Protein AF-A0A146K724-F1 (afdb_monomer_lite)

Organism: NCBI:txid1076344

Structure (mmCIF, N/CA/C/O backbone):
data_AF-A0A146K724-F1
#
_entry.id   AF-A0A146K724-F1
#
loop_
_atom_site.group_PDB
_atom_site.id
_atom_site.type_symbol
_atom_site.label_atom_id
_atom_site.label_alt_id
_atom_site.label_comp_id
_atom_site.label_asym_id
_atom_site.label_entity_id
_atom_site.label_seq_id
_atom_site.pdbx_PDB_ins_code
_atom_site.Cartn_x
_atom_site.Cartn_y
_atom_site.Cartn_z
_atom_site.occupancy
_atom_site.B_iso_or_equiv
_atom_site.auth_seq_id
_atom_site.auth_comp_id
_atom_site.auth_asym_id
_atom_site.auth_atom_id
_atom_site.pdbx_PDB_model_num
ATOM 1 N N . GLN A 1 1 ? -75.051 24.384 21.521 1.00 41.44 1 GLN A N 1
ATOM 2 C CA . GLN A 1 1 ? -74.229 23.737 20.478 1.00 41.44 1 GLN A CA 1
ATOM 3 C C . GLN A 1 1 ? -72.997 24.611 20.283 1.00 41.44 1 GLN A C 1
ATOM 5 O O . GLN A 1 1 ? -73.160 25.761 19.906 1.00 41.44 1 GLN A O 1
ATOM 10 N N . GLN A 1 2 ? -71.807 24.140 20.663 1.00 45.72 2 GLN A N 1
ATOM 11 C CA . GLN A 1 2 ? -70.552 24.884 20.493 1.00 45.72 2 GLN A CA 1
ATOM 12 C C . GLN A 1 2 ? -69.734 24.236 19.370 1.00 45.72 2 GLN A C 1
ATOM 14 O O . GLN A 1 2 ? -69.602 23.015 19.315 1.00 45.72 2 GLN A O 1
ATOM 19 N N . VAL A 1 3 ? -69.250 25.073 18.455 1.00 44.28 3 VAL A N 1
ATOM 20 C CA . VAL A 1 3 ? -68.512 24.716 17.239 1.00 44.28 3 VAL A CA 1
ATOM 21 C C . VAL A 1 3 ? -67.032 24.545 17.589 1.00 44.28 3 VAL A C 1
ATOM 23 O O . VAL A 1 3 ? -66.401 25.480 18.071 1.00 44.28 3 VAL A O 1
ATOM 26 N N . VAL A 1 4 ? -66.473 23.357 17.349 1.00 50.31 4 VAL A N 1
ATOM 27 C CA . VAL A 1 4 ? -65.034 23.079 17.491 1.00 50.31 4 VAL A CA 1
ATOM 28 C C . VAL A 1 4 ? -64.325 23.473 16.188 1.00 50.31 4 VAL A C 1
ATOM 30 O O . VAL A 1 4 ? -64.664 22.915 15.141 1.00 50.31 4 VAL A O 1
ATOM 33 N N . PRO A 1 5 ? -63.336 24.385 16.190 1.00 50.31 5 PRO A N 1
ATOM 34 C CA . PRO A 1 5 ? -62.559 24.658 14.989 1.00 50.31 5 PRO A CA 1
ATOM 35 C C . PRO A 1 5 ? -61.531 23.539 14.752 1.00 50.31 5 PRO A C 1
ATOM 37 O O . PRO A 1 5 ? -60.654 23.281 15.578 1.00 50.31 5 PRO A O 1
ATOM 40 N N . LYS A 1 6 ? -61.644 22.863 13.599 1.00 55.69 6 LYS A N 1
ATOM 41 C CA . LYS A 1 6 ? -60.652 21.902 13.088 1.00 55.69 6 LYS A CA 1
ATOM 42 C C . LYS A 1 6 ? -59.331 22.628 12.799 1.00 55.69 6 LYS A C 1
ATOM 44 O O . LYS A 1 6 ? -59.319 23.607 12.057 1.00 55.69 6 LYS A O 1
ATOM 49 N N . ARG A 1 7 ? -58.215 22.129 13.344 1.00 47.22 7 ARG A N 1
ATOM 50 C CA . ARG A 1 7 ? -56.863 22.565 12.944 1.00 47.22 7 ARG A CA 1
ATOM 51 C C . ARG A 1 7 ? -56.573 22.126 11.497 1.00 47.22 7 ARG A C 1
ATOM 53 O O . ARG A 1 7 ? -56.955 21.011 11.138 1.00 47.22 7 ARG A O 1
ATOM 60 N N . PRO A 1 8 ? -55.884 22.946 10.684 1.00 46.47 8 PRO A N 1
ATOM 61 C CA . PRO A 1 8 ? -55.452 22.548 9.347 1.00 46.47 8 PRO A CA 1
ATOM 62 C C . PRO A 1 8 ? -54.394 21.439 9.433 1.00 46.47 8 PRO A C 1
ATOM 64 O O . PRO A 1 8 ? -53.438 21.540 10.204 1.00 46.47 8 PRO A O 1
ATOM 67 N N . GLN A 1 9 ? -54.572 20.371 8.651 1.00 54.62 9 GLN A N 1
ATOM 68 C CA . GLN A 1 9 ? -53.541 19.354 8.456 1.00 54.62 9 GLN A CA 1
ATOM 69 C C . GLN A 1 9 ? -52.458 19.930 7.545 1.00 54.62 9 GLN A C 1
ATOM 71 O O . GLN A 1 9 ? -52.735 20.277 6.399 1.00 54.62 9 GLN A O 1
ATOM 76 N N . SER A 1 10 ? -51.227 20.043 8.043 1.00 48.94 10 SER A N 1
ATOM 77 C CA . SER A 1 10 ? -50.079 20.300 7.183 1.00 48.94 10 SER A CA 1
ATOM 78 C C . SER A 1 10 ? -49.688 18.996 6.488 1.00 48.94 10 SER A C 1
ATOM 80 O O . SER A 1 10 ? -49.013 18.136 7.049 1.00 48.94 10 SER A O 1
ATOM 82 N N . SER A 1 11 ? -50.129 18.845 5.242 1.00 54.28 11 SER A N 1
ATOM 83 C CA . SER A 1 11 ? -49.539 17.903 4.298 1.00 54.28 11 SER A CA 1
ATOM 84 C C . SER A 1 11 ? -48.120 18.379 3.978 1.00 54.28 11 SER A C 1
ATOM 86 O O . SER A 1 11 ? -47.932 19.271 3.150 1.00 54.28 11 SER A O 1
ATOM 88 N N . LYS A 1 12 ? -47.107 17.834 4.655 1.00 54.09 12 LYS A N 1
ATOM 89 C CA . LYS A 1 12 ? -45.749 17.903 4.109 1.00 54.09 12 LYS A CA 1
ATOM 90 C C . LYS A 1 12 ? -45.665 16.901 2.951 1.00 54.09 12 LYS A C 1
ATOM 92 O O . LYS A 1 12 ? -46.110 15.768 3.144 1.00 54.09 12 LYS A O 1
ATOM 97 N N . PRO A 1 13 ? -45.147 17.292 1.776 1.00 48.22 13 PRO A N 1
ATOM 98 C CA . PRO A 1 13 ? -44.887 16.343 0.704 1.00 48.22 13 PRO A CA 1
ATOM 99 C C . PRO A 1 13 ? -43.881 15.297 1.201 1.00 48.22 13 PRO A C 1
ATOM 101 O O . PRO A 1 13 ? -42.854 15.644 1.788 1.00 48.22 13 PRO A O 1
ATOM 104 N N . LEU A 1 14 ? -44.232 14.023 1.025 1.00 52.91 14 LEU A N 1
ATOM 105 C CA . LEU A 1 14 ? -43.271 12.928 1.044 1.00 52.91 14 LEU A CA 1
ATOM 106 C C . LEU A 1 14 ? -42.390 13.043 -0.212 1.00 52.91 14 LEU A C 1
ATOM 108 O O . LEU A 1 14 ? -42.873 13.463 -1.260 1.00 52.91 14 LEU A O 1
ATOM 112 N N . ASP A 1 15 ? -41.140 12.610 -0.077 1.00 51.53 15 ASP A N 1
ATOM 113 C CA . ASP A 1 15 ? -40.244 12.198 -1.169 1.00 51.53 15 ASP A CA 1
ATOM 114 C C . ASP A 1 15 ? -39.369 13.225 -1.896 1.00 51.53 15 ASP A C 1
ATOM 116 O O . ASP A 1 15 ? -39.037 13.018 -3.057 1.00 51.53 15 ASP A O 1
ATOM 120 N N . GLU A 1 16 ? -38.810 14.217 -1.200 1.00 50.56 16 GLU A N 1
ATOM 121 C CA . GLU A 1 16 ? -37.501 14.747 -1.615 1.00 50.56 16 GLU A CA 1
ATOM 122 C C . GLU A 1 16 ? -36.584 14.929 -0.400 1.00 50.56 16 GLU A C 1
ATOM 124 O O . GLU A 1 16 ? -36.969 15.547 0.589 1.00 50.56 16 GLU A O 1
ATOM 129 N N . LEU A 1 17 ? -35.357 14.399 -0.503 1.00 49.03 17 LEU A N 1
ATOM 130 C CA . LEU A 1 17 ? -34.254 14.421 0.476 1.00 49.03 17 LEU A CA 1
ATOM 131 C C . LEU A 1 17 ? -34.237 13.285 1.510 1.00 49.03 17 LEU A C 1
ATOM 133 O O . LEU A 1 17 ? -34.277 13.515 2.717 1.00 49.03 17 LEU A O 1
ATOM 137 N N . ASN A 1 18 ? -34.007 12.059 1.042 1.00 45.56 18 ASN A N 1
ATOM 138 C CA . ASN A 1 18 ? -33.325 11.047 1.852 1.00 45.56 18 ASN A CA 1
ATOM 139 C C . ASN A 1 18 ? -31.847 10.983 1.412 1.00 45.56 18 ASN A C 1
ATOM 141 O O . ASN A 1 18 ? -31.495 10.140 0.589 1.00 45.56 18 ASN A O 1
ATOM 145 N N . PRO A 1 19 ? -30.962 11.895 1.867 1.00 53.72 19 PRO A N 1
ATOM 146 C CA . PRO A 1 19 ? -29.535 11.702 1.658 1.00 53.72 19 PRO A CA 1
ATOM 147 C C . PRO A 1 19 ? -29.113 10.455 2.437 1.00 53.72 19 PRO A C 1
ATOM 149 O O . PRO A 1 19 ? -29.382 10.370 3.638 1.00 53.72 19 PRO A O 1
ATOM 152 N N . GLU A 1 20 ? -28.476 9.501 1.754 1.00 54.97 20 GLU A N 1
ATOM 153 C CA . GLU A 1 20 ? -27.939 8.282 2.358 1.00 54.97 20 GLU A CA 1
ATOM 154 C C . GLU A 1 20 ? -27.201 8.619 3.658 1.00 54.97 20 GLU A C 1
ATOM 156 O O . GLU A 1 20 ? -26.253 9.412 3.708 1.00 54.97 20 GLU A O 1
ATOM 161 N N . TRP A 1 21 ? -27.717 8.075 4.755 1.00 52.28 21 TRP A N 1
ATOM 162 C CA . TRP A 1 21 ? -27.262 8.362 6.102 1.00 52.28 21 TRP A CA 1
ATOM 163 C C . TRP A 1 21 ? -25.930 7.658 6.360 1.00 52.28 21 TRP A C 1
ATOM 165 O O . TRP A 1 21 ? -25.876 6.613 6.996 1.00 52.28 21 TRP A O 1
ATOM 175 N N . ASN A 1 22 ? -24.832 8.264 5.915 1.00 52.66 22 ASN A N 1
ATOM 176 C CA . ASN A 1 22 ? -23.497 7.915 6.390 1.00 52.66 22 ASN A CA 1
ATOM 177 C C . ASN A 1 22 ? -23.246 8.652 7.725 1.00 52.66 22 ASN A C 1
ATOM 179 O O . ASN A 1 22 ? -22.595 9.696 7.787 1.00 52.66 22 ASN A O 1
ATOM 183 N N . THR A 1 23 ? -23.874 8.173 8.807 1.00 52.22 23 THR A N 1
ATOM 184 C CA . THR A 1 23 ? -23.928 8.821 10.141 1.00 52.22 23 THR A CA 1
ATOM 185 C C . THR A 1 23 ? -22.591 8.957 10.861 1.00 52.22 23 THR A C 1
ATOM 187 O O . THR A 1 23 ? -22.533 9.612 11.895 1.00 52.22 23 THR A O 1
ATOM 190 N N . LEU A 1 24 ? -21.522 8.350 10.351 1.00 52.75 24 LEU A N 1
ATOM 191 C CA . LEU A 1 24 ? -20.212 8.328 11.007 1.00 52.75 24 LEU A CA 1
ATOM 192 C C . LEU A 1 24 ? -19.219 9.362 10.455 1.00 52.75 24 LEU A C 1
ATOM 194 O O . LEU A 1 24 ? -18.116 9.470 10.982 1.00 52.75 24 LEU A O 1
ATOM 198 N N . GLN A 1 25 ? -19.592 10.132 9.428 1.00 55.34 25 GLN A N 1
ATOM 199 C CA . GLN A 1 25 ? -18.700 11.114 8.791 1.00 55.34 25 GLN A CA 1
ATOM 200 C C . GLN A 1 25 ? -19.390 12.430 8.404 1.00 55.34 25 GLN A C 1
ATOM 202 O O . GLN A 1 25 ? -18.870 13.184 7.582 1.00 55.34 25 GLN A O 1
ATOM 207 N N . LYS A 1 26 ? -20.552 12.757 8.983 1.00 56.03 26 LYS A N 1
ATOM 208 C CA . LYS A 1 26 ? -21.068 14.124 8.847 1.00 56.03 26 LYS A CA 1
ATOM 209 C C . LYS A 1 26 ? -20.266 15.024 9.774 1.00 56.03 26 LYS A C 1
ATOM 211 O O . LYS A 1 26 ? -20.293 14.859 10.989 1.00 56.03 26 LYS A O 1
ATOM 216 N N . ASP A 1 27 ? -19.536 15.968 9.194 1.00 57.25 27 ASP A N 1
ATOM 217 C CA . ASP A 1 27 ? -18.912 17.033 9.961 1.00 57.25 27 ASP A CA 1
ATOM 218 C C . ASP A 1 27 ? -20.020 17.873 10.619 1.00 57.25 27 ASP A C 1
ATOM 220 O O . ASP A 1 27 ? -20.711 18.670 9.984 1.00 57.25 27 ASP A O 1
ATOM 224 N N . HIS A 1 28 ? -20.244 17.632 11.910 1.00 59.72 28 HIS A N 1
ATOM 225 C CA . HIS A 1 28 ? -21.242 18.339 12.708 1.00 59.72 28 HIS A CA 1
ATOM 226 C C . HIS A 1 28 ? -20.776 19.747 13.114 1.00 59.72 28 HIS A C 1
ATOM 228 O O . HIS A 1 28 ? -21.464 20.412 13.893 1.00 59.72 28 HIS A O 1
ATOM 234 N N . SER A 1 29 ? -19.639 20.222 12.590 1.00 62.72 29 SER A N 1
ATOM 235 C CA . SER A 1 29 ? -19.170 21.603 12.740 1.00 62.72 29 SER A CA 1
ATOM 236 C C . SER A 1 29 ? -20.239 22.628 12.353 1.00 62.72 29 SER A C 1
ATOM 238 O O . SER A 1 29 ? -20.372 23.639 13.032 1.00 62.72 29 SER A O 1
ATOM 240 N N . GLN A 1 30 ? -21.083 22.326 11.361 1.00 60.38 30 GLN A N 1
ATOM 241 C CA . GLN A 1 30 ? -22.176 23.202 10.915 1.00 60.38 30 GLN A CA 1
ATOM 242 C C . GLN A 1 30 ? -23.286 23.406 11.964 1.00 60.38 30 GLN A C 1
ATOM 244 O O . GLN A 1 30 ? -24.058 24.356 11.867 1.00 60.38 30 GLN A O 1
ATOM 249 N N . TYR A 1 31 ? -23.373 22.533 12.974 1.00 60.69 31 TYR A N 1
ATOM 250 C CA . TYR A 1 31 ? -24.322 22.651 14.089 1.00 60.69 31 TYR A CA 1
ATOM 251 C C . TYR A 1 31 ? -23.658 23.126 15.387 1.00 60.69 31 TYR A C 1
ATOM 253 O O . TYR A 1 31 ? -24.341 23.316 16.398 1.00 60.69 31 TYR A O 1
ATOM 261 N N . ARG A 1 32 ? -22.331 23.311 15.388 1.00 68.69 32 ARG A N 1
ATOM 262 C CA . ARG A 1 32 ? -21.619 23.903 16.517 1.00 68.69 32 ARG A CA 1
ATOM 263 C C . ARG A 1 32 ? -21.744 25.414 16.426 1.00 68.69 32 ARG A C 1
ATOM 265 O O . ARG A 1 32 ? -21.250 26.036 15.497 1.00 68.69 32 ARG A O 1
ATOM 272 N N . LEU A 1 33 ? -22.399 25.990 17.425 1.00 73.94 33 LEU A N 1
ATOM 273 C CA . LEU A 1 33 ? -22.424 27.435 17.605 1.00 73.94 33 LEU A CA 1
ATOM 274 C C . LEU A 1 33 ? -20.998 27.917 17.850 1.00 73.94 33 LEU A C 1
ATOM 276 O O . LEU A 1 33 ? -20.293 27.354 18.690 1.00 73.94 33 LEU A O 1
ATOM 280 N N . SER A 1 34 ? -20.595 28.963 17.142 1.00 77.06 34 SER A N 1
ATOM 281 C CA . SER A 1 34 ? -19.355 29.670 17.440 1.00 77.06 34 SER A CA 1
ATOM 282 C C . SER A 1 34 ? -19.423 30.305 18.831 1.00 77.06 34 SER A C 1
ATOM 284 O O . SER A 1 34 ? -20.498 30.659 19.325 1.00 77.06 34 SER A O 1
ATOM 286 N N . ASP A 1 35 ? -18.268 30.517 19.463 1.00 77.50 35 ASP A N 1
ATOM 287 C CA . ASP A 1 35 ? -18.200 31.178 20.774 1.00 77.50 35 ASP A CA 1
ATOM 288 C C . ASP A 1 35 ? -18.873 32.554 20.762 1.00 77.50 35 ASP A C 1
ATOM 290 O O . ASP A 1 35 ? -19.499 32.961 21.741 1.00 77.50 35 ASP A O 1
ATOM 294 N N . ARG A 1 36 ? -18.821 33.244 19.619 1.00 79.69 36 ARG A N 1
ATOM 295 C CA . ARG A 1 36 ? -19.514 34.512 19.401 1.00 79.69 36 ARG A CA 1
ATOM 296 C C . ARG A 1 36 ? -21.036 34.357 19.448 1.00 79.69 36 ARG A C 1
ATOM 298 O O . ARG A 1 36 ? -21.687 35.113 20.162 1.00 79.69 36 ARG A O 1
ATOM 305 N N . GLU A 1 37 ? -21.598 33.367 18.756 1.00 78.00 37 GLU A N 1
ATOM 306 C CA . GLU A 1 37 ? -23.043 33.085 18.794 1.00 78.00 37 GLU A CA 1
ATOM 307 C C . GLU A 1 37 ? -23.501 32.627 20.184 1.00 78.00 37 GLU A C 1
ATOM 309 O O . GLU A 1 37 ? -24.605 32.952 20.623 1.00 78.00 37 GLU A O 1
ATOM 314 N N . ILE A 1 38 ? -22.654 31.892 20.912 1.00 76.75 38 ILE A N 1
ATOM 315 C CA . ILE A 1 38 ? -22.925 31.503 22.301 1.00 76.75 38 ILE A CA 1
ATOM 316 C C . ILE A 1 38 ? -22.984 32.744 23.195 1.00 76.75 38 ILE A C 1
ATOM 318 O O . ILE A 1 38 ? -23.886 32.846 24.029 1.00 76.75 38 ILE A O 1
ATOM 322 N N . GLN A 1 39 ? -22.052 33.683 23.030 1.00 74.06 39 GLN A N 1
ATOM 323 C CA . GLN A 1 39 ? -22.036 34.929 23.794 1.00 74.06 39 GLN A CA 1
ATOM 324 C C . GLN A 1 39 ? -23.234 35.816 23.450 1.00 74.06 39 GLN A C 1
ATOM 326 O O . GLN A 1 39 ? -23.931 36.247 24.363 1.00 74.06 39 GLN A O 1
ATOM 331 N N . GLU A 1 40 ? -23.570 36.006 22.172 1.00 78.50 40 GLU A N 1
ATOM 332 C CA . GLU A 1 40 ? -24.777 36.747 21.775 1.00 78.50 40 GLU A CA 1
ATOM 333 C C . GLU A 1 40 ? -26.050 36.121 22.356 1.00 78.50 40 GLU A C 1
ATOM 335 O O . GLU A 1 40 ? -26.882 36.830 22.917 1.00 78.50 40 GLU A O 1
ATOM 340 N N . ARG A 1 41 ? -26.180 34.788 22.339 1.00 77.75 41 ARG A N 1
ATOM 341 C CA . ARG A 1 41 ? -27.314 34.102 22.983 1.00 77.75 41 ARG A CA 1
ATOM 342 C C . ARG A 1 41 ? -27.316 34.237 24.502 1.00 77.75 41 ARG A C 1
ATOM 344 O O . ARG A 1 41 ? -28.389 34.217 25.095 1.00 77.75 41 ARG A O 1
ATOM 351 N N . LYS A 1 42 ? -26.154 34.338 25.151 1.00 72.75 42 LYS A N 1
ATOM 352 C CA . LYS A 1 42 ? -26.068 34.630 26.592 1.00 72.75 42 LYS A CA 1
ATOM 353 C C . LYS A 1 42 ? -26.491 36.067 26.892 1.00 72.75 42 LYS A C 1
ATOM 355 O O . LYS A 1 42 ? -27.194 36.266 27.873 1.00 72.75 42 LYS A O 1
ATOM 360 N N . TYR A 1 43 ? -26.126 37.021 26.037 1.00 71.31 43 TYR A N 1
ATOM 361 C CA . TYR A 1 43 ? -26.512 38.429 26.157 1.00 71.31 43 TYR A CA 1
ATOM 362 C C . TYR A 1 43 ? -27.994 38.683 25.840 1.00 71.31 43 TYR A C 1
ATOM 364 O O . TYR A 1 43 ? -28.600 39.552 26.456 1.00 71.31 43 TYR A O 1
ATOM 372 N N . GLN A 1 44 ? -28.592 37.924 24.915 1.00 73.12 44 GLN A N 1
ATOM 373 C CA . GLN A 1 44 ? -30.014 38.035 24.551 1.00 73.12 44 GLN A CA 1
ATOM 374 C C . GLN A 1 44 ? -30.961 37.302 25.512 1.00 73.12 44 GLN A C 1
ATOM 376 O O . GLN A 1 44 ? -32.175 37.481 25.435 1.00 73.12 44 GLN A O 1
ATOM 381 N N . ARG A 1 45 ? -30.442 36.448 26.404 1.00 70.25 45 ARG A N 1
ATOM 382 C CA . ARG A 1 45 ? -31.262 35.830 27.449 1.00 70.25 45 ARG A CA 1
ATOM 383 C C . ARG A 1 45 ? -31.587 36.894 28.485 1.00 70.25 45 ARG A C 1
ATOM 385 O O . ARG A 1 45 ? -30.696 37.359 29.189 1.00 70.25 45 ARG A O 1
ATOM 392 N N . GLU A 1 46 ? -32.864 37.246 28.581 1.00 59.97 46 GLU A N 1
ATOM 393 C CA . GLU A 1 46 ? -33.349 38.123 29.642 1.00 59.97 46 GLU A CA 1
ATOM 394 C C . GLU A 1 46 ? -32.907 37.574 31.012 1.00 59.97 46 GLU A C 1
ATOM 396 O O . GLU A 1 46 ? -32.979 36.356 31.243 1.00 59.97 46 GLU A O 1
ATOM 401 N N . PRO A 1 47 ? -32.414 38.430 31.926 1.00 61.75 47 PRO A N 1
ATOM 402 C CA . PRO A 1 47 ? -32.103 38.007 33.280 1.00 61.75 47 PRO A CA 1
ATOM 403 C C . PRO A 1 47 ? -33.369 37.421 33.904 1.00 61.75 47 PRO A C 1
ATOM 405 O O . PRO A 1 47 ? -34.399 38.088 33.996 1.00 61.75 47 PRO A O 1
ATOM 408 N N . ARG A 1 48 ? -33.304 36.145 34.304 1.00 60.44 48 ARG A N 1
ATOM 409 C CA . ARG A 1 48 ? -34.434 35.494 34.971 1.00 60.44 48 ARG A CA 1
ATOM 410 C C . ARG A 1 48 ? -34.793 36.298 36.224 1.00 60.44 48 ARG A C 1
ATOM 412 O O . ARG A 1 48 ? -33.883 36.615 36.994 1.00 60.44 48 ARG A O 1
ATOM 419 N N . PRO A 1 49 ? -36.079 36.620 36.450 1.00 60.16 49 PRO A N 1
ATOM 420 C CA . PRO A 1 49 ? -36.485 37.302 37.667 1.00 60.16 49 PRO A CA 1
ATOM 421 C C . PRO A 1 49 ? -36.065 36.455 38.873 1.00 60.16 49 PRO A C 1
ATOM 423 O O . PRO A 1 49 ? -36.349 35.254 38.935 1.00 60.16 49 PRO A O 1
ATOM 426 N N . LEU A 1 50 ? -35.352 37.082 39.811 1.00 56.62 50 LEU A N 1
ATOM 427 C CA . LEU A 1 50 ? -35.009 36.499 41.107 1.00 56.62 50 LEU A CA 1
ATOM 428 C C . LEU A 1 50 ? -36.314 36.063 41.790 1.00 56.62 50 LEU A C 1
ATOM 430 O O . LEU A 1 50 ? -37.129 36.904 42.158 1.00 56.62 50 LEU A O 1
ATOM 434 N N . GLY A 1 51 ? -36.537 34.749 41.876 1.00 56.72 51 GLY A N 1
ATOM 435 C CA . GLY A 1 51 ? -37.767 34.150 42.407 1.00 56.72 51 GLY A CA 1
ATOM 436 C C . GLY A 1 51 ? -38.325 32.983 41.586 1.00 56.72 51 GLY A C 1
ATOM 437 O O . GLY A 1 51 ? -39.174 32.252 42.083 1.00 56.72 51 GLY A O 1
ATOM 438 N N . GLN A 1 52 ? -37.845 32.757 40.358 1.00 56.75 52 GLN A N 1
ATOM 439 C CA . GLN A 1 52 ? -38.114 31.512 39.628 1.00 56.75 52 GLN A CA 1
ATOM 440 C C . GLN A 1 52 ? -36.923 30.564 39.738 1.00 56.75 52 GLN A C 1
ATOM 442 O O . GLN A 1 52 ? -36.159 30.352 38.793 1.00 56.75 52 GLN A O 1
ATOM 447 N N . GLU A 1 53 ? -36.762 30.008 40.935 1.00 58.53 53 GLU A N 1
ATOM 448 C CA . GLU A 1 53 ? -35.981 28.793 41.124 1.00 58.53 53 GLU A CA 1
ATOM 449 C C . GLU A 1 53 ? -36.592 27.671 40.268 1.00 58.53 53 GLU A C 1
ATOM 451 O O . GLU A 1 53 ? -37.807 27.656 40.028 1.00 58.53 53 GLU A O 1
ATOM 456 N N . PRO A 1 54 ? -35.779 26.744 39.735 1.00 53.06 54 PRO A N 1
ATOM 457 C CA . PRO A 1 54 ? -36.330 25.579 39.070 1.00 53.06 54 PRO A CA 1
ATOM 458 C C . PRO A 1 54 ? -37.250 24.873 40.069 1.00 53.06 54 PRO A C 1
ATOM 460 O O . PRO A 1 54 ? -36.838 24.598 41.191 1.00 53.06 54 PRO A O 1
ATOM 463 N N . ILE A 1 55 ? -38.494 24.592 39.668 1.00 57.16 55 ILE A N 1
ATOM 464 C CA . ILE A 1 55 ? -39.435 23.776 40.445 1.00 57.16 55 ILE A CA 1
ATOM 465 C C . ILE A 1 55 ? -38.900 22.336 40.429 1.00 57.16 55 ILE A C 1
ATOM 467 O O . ILE A 1 55 ? -39.406 21.457 39.738 1.00 57.16 55 ILE A O 1
ATOM 471 N N . ILE A 1 56 ? -37.803 22.109 41.141 1.00 52.72 56 ILE A N 1
ATOM 472 C CA . ILE A 1 56 ? -37.246 20.808 41.460 1.00 52.72 56 ILE A CA 1
ATOM 473 C C . ILE A 1 56 ? -37.653 20.568 42.909 1.00 52.72 56 ILE A C 1
ATOM 475 O O . ILE A 1 56 ? -36.976 20.963 43.844 1.00 52.72 56 ILE A O 1
ATOM 479 N N . GLY A 1 57 ? -38.824 19.954 43.073 1.00 46.03 57 GLY A N 1
ATOM 480 C CA . GLY A 1 57 ? -39.042 18.961 44.126 1.00 46.03 57 GLY A CA 1
ATOM 481 C C . GLY A 1 57 ? -38.959 19.378 45.598 1.00 46.03 57 GLY A C 1
ATOM 482 O O . GLY A 1 57 ? -38.891 18.485 46.435 1.00 46.03 57 GLY A O 1
ATOM 483 N N . ASP A 1 58 ? -39.044 20.659 45.951 1.00 49.16 58 ASP A N 1
ATOM 484 C CA . ASP A 1 58 ? -38.929 21.124 47.349 1.00 49.16 58 ASP A CA 1
ATOM 485 C C . ASP A 1 58 ? -40.082 20.675 48.285 1.00 49.16 58 ASP A C 1
ATOM 487 O O . ASP A 1 58 ? -40.087 20.917 49.493 1.00 49.16 58 ASP A O 1
ATOM 491 N N . LYS A 1 59 ? -41.058 19.929 47.750 1.00 50.56 59 LYS A N 1
ATOM 492 C CA . LYS A 1 59 ? -42.078 19.225 48.544 1.00 50.56 59 LYS A CA 1
ATOM 493 C C . LYS A 1 59 ? -41.546 18.007 49.313 1.00 50.56 59 LYS A C 1
ATOM 495 O O . LYS A 1 59 ? -42.288 17.483 50.133 1.00 50.56 59 LYS A O 1
ATOM 500 N N . TYR A 1 60 ? -40.308 17.565 49.074 1.00 51.06 60 TYR A N 1
ATOM 501 C CA . TYR A 1 60 ? -39.704 16.414 49.768 1.00 51.06 60 TYR A CA 1
ATOM 502 C C . TYR A 1 60 ? -38.567 16.781 50.736 1.00 51.06 60 TYR A C 1
ATOM 504 O O . TYR A 1 60 ? -38.039 15.901 51.407 1.00 51.06 60 TYR A O 1
ATOM 512 N N . LEU A 1 61 ? -38.175 18.058 50.825 1.00 47.44 61 LEU A N 1
ATOM 513 C CA . LEU A 1 61 ? -37.061 18.511 51.676 1.00 47.44 61 LEU A CA 1
ATOM 514 C C . LEU A 1 61 ? -37.512 19.317 52.906 1.00 47.44 61 LEU A C 1
ATOM 516 O O . LEU A 1 61 ? -36.693 19.654 53.758 1.00 47.44 61 LEU A O 1
ATOM 520 N N . THR A 1 62 ? -38.813 19.585 53.051 1.00 50.00 62 THR A N 1
ATOM 521 C CA . THR A 1 62 ? -39.393 20.307 54.200 1.00 50.00 62 THR A CA 1
ATOM 522 C C . THR A 1 62 ? -39.948 19.396 55.298 1.00 50.00 62 THR A C 1
ATOM 524 O O . THR A 1 62 ? -40.656 19.857 56.192 1.00 50.00 62 THR A O 1
ATOM 527 N N . ASP A 1 63 ? -39.560 18.123 55.321 1.00 48.31 63 ASP A N 1
ATOM 528 C CA . ASP A 1 63 ? -39.784 17.256 56.475 1.00 48.31 63 ASP A CA 1
ATOM 529 C C . ASP A 1 63 ? -38.718 17.523 57.550 1.00 48.31 63 ASP A C 1
ATOM 531 O O . ASP A 1 63 ? -37.812 16.724 57.784 1.00 48.31 63 ASP A O 1
ATOM 535 N N . LYS A 1 64 ? -38.866 18.630 58.293 1.00 53.19 64 LYS A N 1
ATOM 536 C CA . LYS A 1 64 ? -38.201 18.780 59.609 1.00 53.19 64 LYS A CA 1
ATOM 537 C C . LYS A 1 64 ? -38.500 17.576 60.522 1.00 53.19 64 LYS A C 1
ATOM 539 O O . LYS A 1 64 ? -37.682 17.204 61.351 1.00 53.19 64 LYS A O 1
ATOM 544 N N . ASN A 1 65 ? -39.626 16.908 60.270 1.00 54.66 65 ASN A N 1
ATOM 545 C CA . ASN A 1 65 ? -40.019 15.650 60.886 1.00 54.66 65 ASN A CA 1
ATOM 546 C C . ASN A 1 65 ? -39.166 14.436 60.493 1.00 54.66 65 ASN A C 1
ATOM 548 O O . ASN A 1 65 ? -39.104 13.521 61.296 1.00 54.66 65 ASN A O 1
ATOM 552 N N . LEU A 1 66 ? -38.520 14.365 59.323 1.00 54.00 66 LEU A N 1
ATOM 553 C CA . LEU A 1 66 ? -37.736 13.174 58.951 1.00 54.00 66 LEU A CA 1
ATOM 554 C C . LEU A 1 66 ? -36.432 13.094 59.747 1.00 54.00 66 LEU A C 1
ATOM 556 O O . LEU A 1 66 ? -36.070 12.019 60.207 1.00 54.00 66 LEU A O 1
ATOM 560 N N . VAL A 1 67 ? -35.758 14.225 59.968 1.00 55.94 67 VAL A N 1
ATOM 561 C CA . VAL A 1 67 ? -34.542 14.282 60.799 1.00 55.94 67 VAL A CA 1
ATOM 562 C C . VAL A 1 67 ? -34.875 13.973 62.263 1.00 55.94 67 VAL A C 1
ATOM 564 O O . VAL A 1 67 ? -34.189 13.161 62.883 1.00 55.94 67 VAL A O 1
ATOM 567 N N . ASP A 1 68 ? -35.975 14.526 62.784 1.00 56.09 68 ASP A N 1
ATOM 568 C CA . ASP A 1 68 ? -36.453 14.241 64.143 1.00 56.09 68 ASP A CA 1
ATOM 569 C C . ASP A 1 68 ? -37.005 12.808 64.291 1.00 56.09 68 ASP A C 1
ATOM 571 O O . ASP A 1 68 ? -36.829 12.189 65.339 1.00 56.09 68 ASP A O 1
ATOM 575 N N . GLN A 1 69 ? -37.617 12.229 63.250 1.00 52.31 69 GLN A N 1
ATOM 576 C CA . GLN A 1 69 ? -38.052 10.824 63.225 1.00 52.31 69 GLN A CA 1
ATOM 577 C C . GLN A 1 69 ? -36.864 9.863 63.141 1.00 52.31 69 GLN A C 1
ATOM 579 O O . GLN A 1 69 ? -36.863 8.848 63.833 1.00 52.31 69 GLN A O 1
ATOM 584 N N . ILE A 1 70 ? -35.828 10.186 62.360 1.00 59.19 70 ILE A N 1
ATOM 585 C CA . ILE A 1 70 ? -34.578 9.414 62.311 1.00 59.19 70 ILE A CA 1
ATOM 586 C C . ILE A 1 70 ? -33.878 9.456 63.676 1.00 59.19 70 ILE A C 1
ATOM 588 O O . ILE A 1 70 ? -33.414 8.423 64.149 1.00 59.19 70 ILE A O 1
ATOM 592 N N . ALA A 1 71 ? -33.866 10.611 64.349 1.00 57.28 71 ALA A N 1
ATOM 593 C CA . ALA A 1 71 ? -33.319 10.754 65.699 1.00 57.28 71 ALA A CA 1
ATOM 594 C C . ALA A 1 71 ? -34.140 10.012 66.779 1.00 57.28 71 ALA A C 1
ATOM 596 O O . ALA A 1 71 ? -33.596 9.631 67.816 1.00 57.28 71 ALA A O 1
ATOM 597 N N . GLN A 1 72 ? -35.440 9.787 66.547 1.00 53.66 72 GLN A N 1
ATOM 598 C CA . GLN A 1 72 ? -36.328 9.022 67.435 1.00 53.66 72 GLN A CA 1
ATOM 599 C C . GLN A 1 72 ? -36.268 7.503 67.218 1.00 53.66 72 GLN A C 1
ATOM 601 O O . GLN A 1 72 ? -36.706 6.747 68.091 1.00 53.66 72 GLN A O 1
ATOM 606 N N . LEU A 1 73 ? -35.707 7.032 66.101 1.00 61.59 73 LEU A N 1
ATOM 607 C CA . LEU A 1 73 ? -35.446 5.613 65.884 1.00 61.59 73 LEU A CA 1
ATOM 608 C C . LEU A 1 73 ? -34.276 5.176 66.777 1.00 61.59 73 LEU A C 1
ATOM 610 O O . LEU A 1 73 ? -33.111 5.214 66.392 1.00 61.59 73 LEU A O 1
ATOM 614 N N . LYS A 1 74 ? -34.592 4.744 68.002 1.00 60.62 74 LYS A N 1
ATOM 615 C CA . LYS A 1 74 ? -33.648 4.019 68.860 1.00 60.62 74 LYS A CA 1
ATOM 616 C C . LYS A 1 74 ? -33.397 2.639 68.262 1.00 60.62 74 LYS A C 1
ATOM 618 O O . LYS A 1 74 ? -34.068 1.669 68.606 1.00 60.62 74 LYS A O 1
ATOM 623 N N . PHE A 1 75 ? -32.451 2.561 67.339 1.00 63.00 75 PHE A N 1
ATOM 624 C CA . PHE A 1 75 ? -31.921 1.286 66.887 1.00 63.00 75 PHE A CA 1
ATOM 625 C C . PHE A 1 75 ? -31.153 0.637 68.042 1.00 63.00 75 PHE A C 1
ATOM 627 O O . PHE A 1 75 ? -30.366 1.300 68.714 1.00 63.00 75 PHE A O 1
ATOM 634 N N . SER A 1 76 ? -31.393 -0.647 68.303 1.00 68.31 76 SER A N 1
ATOM 635 C CA . SER A 1 76 ? -30.473 -1.418 69.138 1.00 68.31 76 SER A CA 1
ATOM 636 C C . SER A 1 76 ? -29.149 -1.579 68.392 1.00 68.31 76 SER A C 1
ATOM 638 O O . SER A 1 76 ? -29.157 -1.693 67.164 1.00 68.31 76 SER A O 1
ATOM 640 N N . ASP A 1 77 ? -28.031 -1.648 69.115 1.00 74.69 77 ASP A N 1
ATOM 641 C CA . ASP A 1 77 ? -26.708 -1.875 68.512 1.00 74.69 77 ASP A CA 1
ATOM 642 C C . ASP A 1 77 ? -26.709 -3.120 67.599 1.00 74.69 77 ASP A C 1
ATOM 644 O O . ASP A 1 77 ? -26.227 -3.065 66.474 1.00 74.69 77 ASP A O 1
ATOM 648 N N . ASP A 1 78 ? -27.417 -4.191 67.987 1.00 79.06 78 ASP A N 1
ATOM 649 C CA . ASP A 1 78 ? -27.609 -5.398 67.159 1.00 79.06 78 ASP A CA 1
ATOM 650 C C . ASP A 1 78 ? -28.338 -5.133 65.819 1.00 79.06 78 ASP A C 1
ATOM 652 O O . ASP A 1 78 ? -28.084 -5.796 64.812 1.00 79.06 78 ASP A O 1
ATOM 656 N N . MET A 1 79 ? -29.254 -4.158 65.765 1.00 80.25 79 MET A N 1
ATOM 657 C CA . MET A 1 79 ? -29.925 -3.782 64.516 1.00 80.25 79 MET A CA 1
ATOM 658 C C . MET A 1 79 ? -29.007 -2.937 63.625 1.00 80.25 79 MET A C 1
ATOM 660 O O . MET A 1 79 ? -29.029 -3.116 62.405 1.00 80.25 79 MET A O 1
ATOM 664 N N . LEU A 1 80 ? -28.192 -2.059 64.221 1.00 82.31 80 LEU A N 1
ATOM 665 C CA . LEU A 1 80 ? -27.181 -1.274 63.507 1.00 82.31 80 LEU A CA 1
ATOM 666 C C . LEU A 1 80 ? -26.105 -2.181 62.902 1.00 82.31 80 LEU A C 1
ATOM 668 O O . LEU A 1 80 ? -25.809 -2.038 61.717 1.00 82.31 80 LEU A O 1
ATOM 672 N N . ASP A 1 81 ? -25.615 -3.170 63.649 1.00 84.75 81 ASP A N 1
ATOM 673 C CA . ASP A 1 81 ? -24.639 -4.152 63.162 1.00 84.75 81 ASP A CA 1
ATOM 674 C C . ASP A 1 81 ? -25.195 -4.975 61.992 1.00 84.75 81 ASP A C 1
ATOM 676 O O . ASP A 1 81 ? -24.544 -5.137 60.957 1.00 84.75 81 ASP A O 1
ATOM 680 N N . LYS A 1 82 ? -26.451 -5.433 62.088 1.00 86.06 82 LYS A N 1
ATOM 681 C CA . LYS A 1 82 ? -27.129 -6.126 60.977 1.00 86.06 82 LYS A CA 1
ATOM 682 C C . LYS A 1 82 ? -27.284 -5.240 59.742 1.00 86.06 82 LYS A C 1
ATOM 684 O O . LYS A 1 82 ? -27.204 -5.742 58.619 1.00 86.06 82 LYS A O 1
ATOM 689 N N . LEU A 1 83 ? -27.541 -3.945 59.925 1.00 87.12 83 LEU A N 1
ATOM 690 C CA . LEU A 1 83 ? -27.6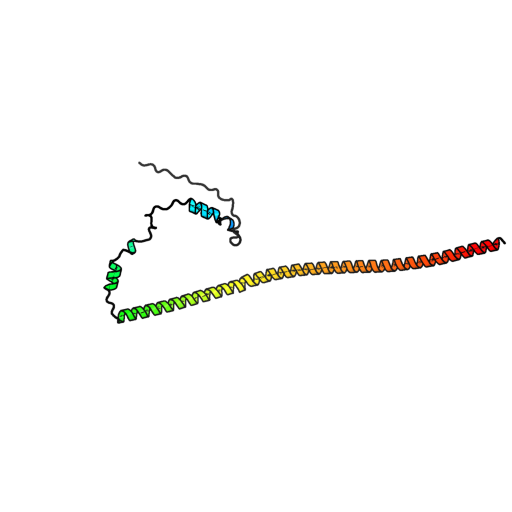49 -2.995 58.820 1.00 87.12 83 LEU A CA 1
ATOM 691 C C . LEU A 1 83 ? -26.279 -2.738 58.177 1.00 87.12 83 LEU A C 1
ATOM 693 O O . LEU A 1 83 ? -26.178 -2.711 56.952 1.00 87.12 83 LEU A O 1
ATOM 697 N N . LEU A 1 84 ? -25.234 -2.609 58.998 1.00 88.44 84 LEU A N 1
ATOM 698 C CA . LEU A 1 84 ? -23.854 -2.419 58.566 1.00 88.44 84 LEU A CA 1
ATOM 699 C C . LEU A 1 84 ? -23.369 -3.604 57.725 1.00 88.44 84 LEU A C 1
ATOM 701 O O . LEU A 1 84 ? -22.867 -3.395 56.623 1.00 88.44 84 LEU A O 1
ATOM 705 N N . ILE A 1 85 ? -23.610 -4.837 58.182 1.00 91.50 85 ILE A N 1
ATOM 706 C CA . ILE A 1 85 ? -23.271 -6.061 57.438 1.00 91.50 85 ILE A CA 1
ATOM 707 C C . ILE A 1 85 ? -23.992 -6.092 56.083 1.00 91.50 85 ILE A C 1
ATOM 709 O O . ILE A 1 85 ? -23.380 -6.384 55.057 1.00 91.50 85 ILE A O 1
ATOM 713 N N . LYS A 1 86 ? -25.285 -5.738 56.047 1.00 91.94 86 LYS A N 1
ATOM 714 C CA . LYS A 1 86 ? -26.048 -5.669 54.788 1.00 91.94 86 LYS A CA 1
ATOM 715 C C . LYS A 1 86 ? -25.509 -4.605 53.834 1.00 91.94 86 LYS A C 1
ATOM 717 O O . LYS A 1 86 ? -25.487 -4.832 52.626 1.00 91.94 86 LYS A O 1
ATOM 722 N N . LEU A 1 87 ? -25.098 -3.450 54.354 1.00 91.81 87 LEU A N 1
ATOM 723 C CA . LEU A 1 87 ? -24.490 -2.380 53.562 1.00 91.81 87 LEU A CA 1
ATOM 724 C C . LEU A 1 87 ? -23.130 -2.798 52.999 1.00 91.81 87 LEU A C 1
ATOM 726 O O . LEU A 1 87 ? -22.868 -2.548 51.826 1.00 91.81 87 LEU A O 1
ATOM 730 N N . GLN A 1 88 ? -22.303 -3.475 53.797 1.00 93.19 88 GLN A N 1
ATOM 731 C CA . GLN A 1 88 ? -21.013 -4.012 53.359 1.00 93.19 88 GLN A CA 1
ATOM 732 C C . GLN A 1 88 ? -21.188 -5.061 52.256 1.00 93.19 88 GLN A C 1
ATOM 734 O O . GLN A 1 88 ? -20.578 -4.927 51.200 1.00 93.19 88 GLN A O 1
ATOM 739 N N . GLN A 1 89 ? -22.103 -6.020 52.430 1.00 93.88 89 GLN A N 1
ATOM 740 C CA . GLN A 1 89 ? -22.429 -6.999 51.385 1.00 93.88 89 GLN A CA 1
ATOM 741 C C . GLN A 1 89 ? -22.926 -6.325 50.103 1.00 93.88 89 GLN A C 1
ATOM 743 O O . GLN A 1 89 ? -22.470 -6.647 49.012 1.00 93.88 89 GLN A O 1
ATOM 748 N N . LYS A 1 90 ? -23.820 -5.334 50.219 1.00 93.81 90 LYS A N 1
ATOM 749 C CA . LYS A 1 90 ? -24.291 -4.582 49.049 1.00 93.81 90 LYS A CA 1
ATOM 750 C C . LYS A 1 90 ? -23.180 -3.811 48.348 1.00 93.81 90 LYS A C 1
ATOM 752 O O . LYS A 1 90 ? -23.225 -3.675 47.127 1.00 93.81 90 LYS A O 1
ATOM 757 N N . HIS A 1 91 ? -22.214 -3.295 49.099 1.00 91.81 91 HIS A N 1
ATOM 758 C CA . HIS A 1 91 ? -21.054 -2.629 48.531 1.00 91.81 91 HIS A CA 1
ATOM 759 C C . HIS A 1 91 ? -20.162 -3.614 47.762 1.00 91.81 91 HIS A C 1
ATOM 761 O O . HIS A 1 91 ? -19.776 -3.318 46.633 1.00 91.81 91 HIS A O 1
ATOM 767 N N . GLU A 1 92 ? -19.903 -4.797 48.322 1.00 95.38 92 GLU A N 1
ATOM 768 C CA . GLU A 1 92 ? -19.141 -5.860 47.655 1.00 95.38 92 GLU A CA 1
ATOM 769 C C . GLU A 1 92 ? -19.837 -6.364 46.381 1.00 95.38 92 GLU A C 1
ATOM 771 O O . GLU A 1 92 ? -19.195 -6.464 45.335 1.00 95.38 92 GLU A O 1
ATOM 776 N N . ASP A 1 93 ? -21.155 -6.586 46.426 1.00 95.19 93 ASP A N 1
ATOM 777 C CA . ASP A 1 93 ? -21.957 -6.967 45.255 1.00 95.19 93 ASP A CA 1
ATOM 778 C C . ASP A 1 93 ? -21.840 -5.929 44.126 1.00 95.19 93 ASP A C 1
ATOM 780 O O . ASP A 1 93 ? -21.669 -6.279 42.955 1.00 95.19 93 ASP A O 1
ATOM 784 N N . LEU A 1 94 ? -21.919 -4.638 44.471 1.00 95.06 94 LEU A N 1
ATOM 785 C CA . LEU A 1 94 ? -21.796 -3.540 43.510 1.00 95.06 94 LEU A CA 1
ATOM 786 C C . LEU A 1 94 ? -20.397 -3.477 42.892 1.00 95.06 94 LEU A C 1
ATOM 788 O O . LEU A 1 94 ? -20.278 -3.274 41.682 1.00 95.06 94 LEU A O 1
ATOM 792 N N . LEU A 1 95 ? -19.347 -3.678 43.693 1.00 95.12 95 LEU A N 1
ATOM 793 C CA . LEU A 1 95 ? -17.970 -3.746 43.201 1.00 95.12 95 LEU A CA 1
ATOM 794 C C . LEU A 1 95 ? -17.783 -4.923 42.237 1.00 95.12 95 LEU A C 1
ATOM 796 O O . LEU A 1 95 ? -17.183 -4.757 41.173 1.00 95.12 95 LEU A O 1
ATOM 800 N N . LEU A 1 96 ? -18.339 -6.093 42.565 1.00 95.44 96 LEU A N 1
ATOM 801 C CA . LEU A 1 96 ? -18.277 -7.269 41.701 1.00 95.44 96 LEU A CA 1
ATOM 802 C C . LEU A 1 96 ? -19.014 -7.029 40.378 1.00 95.44 96 LEU A C 1
ATOM 804 O O . LEU A 1 96 ? -18.466 -7.304 39.308 1.00 95.44 96 LEU A O 1
ATOM 808 N N . GLN A 1 97 ? -20.221 -6.463 40.435 1.00 94.81 97 GLN A N 1
ATOM 809 C CA . GLN A 1 97 ? -21.001 -6.123 39.247 1.00 94.81 97 GLN A CA 1
ATOM 810 C C . GLN A 1 97 ? -20.264 -5.106 38.361 1.00 94.81 97 GLN A C 1
ATOM 812 O O . GLN A 1 97 ? -20.254 -5.243 37.136 1.00 94.81 97 GLN A O 1
ATOM 817 N N . GLN A 1 98 ? -19.619 -4.103 38.964 1.00 93.12 98 GLN A N 1
ATOM 818 C CA . GLN A 1 98 ? -18.824 -3.118 38.235 1.00 93.12 98 GLN A CA 1
ATOM 819 C C . GLN A 1 98 ? -17.594 -3.756 37.577 1.00 93.12 98 GLN A C 1
ATOM 821 O O . GLN A 1 98 ? -17.302 -3.460 36.419 1.00 93.12 98 GLN A O 1
ATOM 826 N N . SER A 1 99 ? -16.906 -4.662 38.278 1.00 94.31 99 SER A N 1
ATOM 827 C CA . SER A 1 99 ? -15.767 -5.408 37.732 1.00 94.31 99 SER A CA 1
ATOM 828 C C . SER A 1 99 ? -16.163 -6.220 36.493 1.00 94.31 99 SER A C 1
ATOM 830 O O . SER A 1 99 ? -15.540 -6.090 35.441 1.00 94.31 99 SER A O 1
ATOM 832 N N . GLN A 1 100 ? -17.266 -6.969 36.572 1.00 92.88 100 GLN A N 1
ATOM 833 C CA . GLN A 1 100 ? -17.786 -7.767 35.454 1.00 92.88 100 GLN A CA 1
ATOM 834 C C . GLN A 1 100 ? -18.209 -6.905 34.258 1.00 92.88 100 GLN A C 1
ATOM 836 O O . GLN A 1 100 ? -17.963 -7.266 33.107 1.00 92.88 100 GLN A O 1
ATOM 841 N N . LEU A 1 101 ? -18.838 -5.753 34.516 1.00 92.44 101 LEU A N 1
ATOM 842 C CA . LEU A 1 101 ? -19.188 -4.790 33.471 1.00 92.44 101 LEU A CA 1
ATOM 843 C C . LEU A 1 101 ? -17.941 -4.269 32.753 1.00 92.44 101 LEU A C 1
ATOM 845 O O . LEU A 1 101 ? -17.926 -4.230 31.522 1.00 92.44 101 LEU A O 1
ATOM 849 N N . ASN A 1 102 ? -16.903 -3.907 33.507 1.00 92.88 102 ASN A N 1
ATOM 850 C CA . ASN A 1 102 ? -15.648 -3.417 32.945 1.00 92.88 102 ASN A CA 1
ATOM 851 C C . ASN A 1 102 ? -14.952 -4.503 32.114 1.00 92.88 102 ASN A C 1
ATOM 853 O O . ASN A 1 102 ? -14.546 -4.244 30.984 1.00 92.88 102 ASN A O 1
ATOM 857 N N . GLU A 1 103 ? -14.866 -5.730 32.627 1.00 92.62 103 GLU A N 1
ATOM 858 C CA . GLU A 1 103 ? -14.252 -6.850 31.909 1.00 92.62 103 GLU A CA 1
ATOM 859 C C . GLU A 1 103 ? -15.006 -7.176 30.610 1.00 92.62 103 GLU A C 1
ATOM 861 O O . GLU A 1 103 ? -14.399 -7.293 29.544 1.00 92.62 103 GLU A O 1
ATOM 866 N N . GLY A 1 104 ? -16.342 -7.211 30.652 1.00 92.50 104 GLY A N 1
ATOM 867 C CA . GLY A 1 104 ? -17.162 -7.414 29.458 1.00 92.50 104 GLY A CA 1
ATOM 868 C C . GLY A 1 104 ? -17.045 -6.279 28.430 1.00 92.50 104 GLY A C 1
ATOM 869 O O . GLY A 1 104 ? -17.180 -6.515 27.229 1.00 92.50 104 GLY A O 1
ATOM 870 N N . GLN A 1 105 ? -16.784 -5.041 28.863 1.00 91.12 105 GLN A N 1
ATOM 871 C CA . GLN A 1 105 ? -16.489 -3.930 27.953 1.00 91.12 105 GLN A CA 1
ATOM 872 C C . GLN A 1 105 ? -15.124 -4.095 27.280 1.00 91.12 105 GLN A C 1
ATOM 874 O O . GLN A 1 105 ? -15.030 -3.889 26.070 1.00 91.12 105 GLN A O 1
ATOM 879 N N . VAL A 1 106 ? -14.095 -4.502 28.029 1.00 92.44 106 VAL A N 1
ATOM 880 C CA . VAL A 1 106 ? -12.751 -4.762 27.485 1.00 92.44 106 VAL A CA 1
ATOM 881 C C . VAL A 1 106 ? -12.804 -5.866 26.429 1.00 92.44 106 VAL A C 1
ATOM 883 O O . VAL A 1 106 ? -12.334 -5.655 25.314 1.00 92.44 106 VAL A O 1
ATOM 886 N N . GLN A 1 107 ? -13.482 -6.981 26.714 1.00 93.38 107 GLN A N 1
ATOM 887 C CA . GLN A 1 107 ? -13.641 -8.082 25.754 1.00 93.38 107 GLN A CA 1
ATOM 888 C C . GLN A 1 107 ? -14.318 -7.628 24.450 1.00 93.38 107 GLN A C 1
ATOM 890 O O . GLN A 1 107 ? -13.854 -7.957 23.361 1.00 93.38 107 GLN A O 1
ATOM 895 N N . LYS A 1 108 ? -15.370 -6.802 24.534 1.00 93.12 108 LYS A N 1
ATOM 896 C CA . LYS A 1 108 ? -16.035 -6.242 23.342 1.00 93.12 108 LYS A CA 1
ATOM 897 C C . LYS A 1 108 ? -15.117 -5.331 22.531 1.00 93.12 108 LYS A C 1
ATOM 899 O O . LYS A 1 108 ? -15.184 -5.333 21.302 1.00 93.12 108 LYS A O 1
ATOM 904 N N . ILE A 1 109 ? -14.285 -4.529 23.196 1.00 93.62 109 ILE A N 1
ATOM 905 C CA . ILE A 1 109 ? -13.297 -3.679 22.521 1.00 93.62 109 ILE A CA 1
ATOM 906 C C . ILE A 1 109 ? -12.277 -4.558 21.790 1.00 93.62 109 ILE A C 1
ATOM 908 O O . ILE A 1 109 ? -12.009 -4.319 20.611 1.00 93.62 109 ILE A O 1
ATOM 912 N N . ASP A 1 110 ? -11.777 -5.605 22.444 1.00 93.81 110 ASP A N 1
ATOM 913 C CA . ASP A 1 110 ? -10.835 -6.549 21.842 1.00 93.81 110 ASP A CA 1
ATOM 914 C C . ASP A 1 110 ? -11.437 -7.278 20.636 1.00 93.81 110 ASP A C 1
ATOM 916 O O . ASP A 1 110 ? -10.778 -7.418 19.602 1.00 93.81 110 ASP A O 1
ATOM 920 N N . GLU A 1 111 ? -12.701 -7.693 20.709 1.00 94.06 111 GLU A N 1
ATOM 921 C CA . GLU A 1 111 ? -13.418 -8.283 19.576 1.00 94.06 111 GLU A CA 1
ATOM 922 C C . GLU A 1 111 ? -13.537 -7.306 18.403 1.00 94.06 111 GLU A C 1
ATOM 924 O O . GLU A 1 111 ? -13.246 -7.677 17.266 1.00 94.06 111 GLU A O 1
ATOM 929 N N . ILE A 1 112 ? -13.904 -6.044 18.650 1.00 94.25 112 ILE A N 1
ATOM 930 C CA . ILE A 1 112 ? -13.996 -5.021 17.596 1.00 94.25 112 ILE A CA 1
ATOM 931 C C . ILE A 1 112 ? -12.631 -4.806 16.937 1.00 94.25 112 ILE A C 1
ATOM 933 O O . ILE A 1 112 ? -12.534 -4.778 15.705 1.00 94.25 112 ILE A O 1
ATOM 937 N N . ILE A 1 113 ? -11.574 -4.676 17.739 1.00 92.88 113 ILE A N 1
ATOM 938 C CA . ILE A 1 113 ? -10.217 -4.471 17.231 1.00 92.88 113 ILE A CA 1
ATOM 939 C C . ILE A 1 113 ? -9.787 -5.668 16.379 1.00 92.88 113 ILE A C 1
ATOM 941 O O . ILE A 1 113 ? -9.302 -5.487 15.261 1.00 92.88 113 ILE A O 1
ATOM 945 N N . ASN A 1 114 ? -9.978 -6.889 16.877 1.00 91.31 114 ASN A N 1
ATOM 946 C CA . ASN A 1 114 ? -9.470 -8.090 16.223 1.00 91.31 114 ASN A CA 1
ATOM 947 C C . ASN A 1 114 ? -10.311 -8.540 15.024 1.00 91.31 114 ASN A C 1
ATOM 949 O O . ASN A 1 114 ? -9.741 -9.014 14.047 1.00 91.31 114 ASN A O 1
ATOM 953 N N . GLN A 1 115 ? -11.634 -8.385 15.071 1.00 90.88 115 GLN A N 1
ATOM 954 C CA . GLN A 1 115 ? -12.527 -8.884 14.020 1.00 90.88 115 GLN A CA 1
ATOM 955 C C . GLN A 1 115 ? -12.858 -7.840 12.956 1.00 90.88 115 GLN A C 1
ATOM 957 O O . GLN A 1 115 ? -13.204 -8.211 11.838 1.00 90.88 115 GLN A O 1
ATOM 962 N N . LYS A 1 116 ? -12.792 -6.543 13.280 1.00 89.12 116 LYS A N 1
ATOM 963 C CA . LYS A 1 116 ? -13.176 -5.479 12.338 1.00 89.12 116 LYS A CA 1
ATOM 964 C C . LYS A 1 116 ? -11.999 -4.603 11.958 1.00 89.12 116 LYS A C 1
ATOM 966 O O . LYS A 1 116 ? -11.680 -4.501 10.779 1.00 89.12 116 LYS A O 1
ATOM 971 N N . VAL A 1 117 ? -11.335 -4.004 12.944 1.00 91.12 117 VAL A N 1
ATOM 972 C CA . VAL A 1 117 ? -10.307 -2.989 12.673 1.00 91.12 117 VAL A CA 1
ATOM 973 C C . VAL A 1 117 ? -9.073 -3.604 12.015 1.00 91.12 117 VAL A C 1
ATOM 975 O O . VAL A 1 117 ? -8.633 -3.121 10.974 1.00 91.12 117 VAL A O 1
ATOM 978 N N . LYS A 1 118 ? -8.521 -4.681 12.587 1.00 89.62 118 LYS A N 1
ATOM 979 C CA . LYS A 1 118 ? -7.311 -5.324 12.054 1.00 89.62 118 LYS A CA 1
ATOM 980 C C . LYS A 1 118 ? -7.498 -5.862 10.626 1.00 89.62 118 LYS A C 1
ATOM 982 O O . LYS A 1 118 ? -6.644 -5.545 9.801 1.00 89.62 118 LYS A O 1
ATOM 987 N N . PRO A 1 119 ? -8.575 -6.604 10.295 1.00 92.06 119 PRO A N 1
ATOM 988 C CA . PRO A 1 119 ? -8.789 -7.081 8.929 1.00 92.06 119 PRO A CA 1
ATOM 989 C C . PRO A 1 119 ? -8.959 -5.942 7.922 1.00 92.06 119 PRO A C 1
ATOM 991 O O . PRO A 1 119 ? -8.266 -5.924 6.914 1.00 92.06 119 PRO A O 1
ATOM 994 N N . GLN A 1 120 ? -9.775 -4.928 8.239 1.00 91.75 120 GLN A N 1
ATOM 995 C CA . GLN A 1 120 ? -9.961 -3.771 7.354 1.00 91.75 120 GLN A CA 1
ATOM 996 C C . GLN A 1 120 ? -8.647 -3.030 7.089 1.00 91.75 120 GLN A C 1
ATOM 998 O O . GLN A 1 120 ? -8.371 -2.617 5.965 1.00 91.75 120 GLN A O 1
ATOM 1003 N N . MET A 1 121 ? -7.814 -2.872 8.120 1.00 93.38 121 MET A N 1
ATOM 1004 C CA . MET A 1 121 ? -6.501 -2.253 7.967 1.00 93.38 121 MET A CA 1
ATOM 1005 C C . MET A 1 121 ? -5.571 -3.106 7.097 1.00 93.38 121 MET A C 1
ATOM 1007 O O . MET A 1 121 ? -4.834 -2.553 6.284 1.00 93.38 121 MET A O 1
ATOM 1011 N N . TYR A 1 122 ? -5.615 -4.434 7.240 1.00 94.81 122 TYR A N 1
ATOM 1012 C CA . TYR A 1 122 ? -4.847 -5.346 6.395 1.00 94.81 122 TYR A CA 1
ATOM 1013 C C . TYR A 1 122 ? -5.267 -5.246 4.926 1.00 94.81 122 TYR A C 1
ATOM 1015 O O . TYR A 1 122 ? -4.397 -5.127 4.069 1.00 94.81 122 TYR A O 1
ATOM 1023 N N . ASP A 1 123 ? -6.569 -5.201 4.640 1.00 93.94 123 ASP A N 1
ATOM 1024 C CA . ASP A 1 123 ? -7.086 -5.073 3.273 1.00 93.94 123 ASP A CA 1
ATOM 1025 C C . ASP A 1 123 ? -6.626 -3.765 2.611 1.00 93.94 123 ASP A C 1
ATOM 1027 O O . ASP A 1 123 ? -6.147 -3.770 1.476 1.00 93.94 123 ASP A O 1
ATOM 1031 N N . ILE A 1 124 ? -6.686 -2.646 3.344 1.00 95.00 124 ILE A N 1
ATOM 1032 C CA . ILE A 1 124 ? -6.205 -1.341 2.862 1.00 95.00 124 ILE A CA 1
ATOM 1033 C C . ILE A 1 124 ? -4.698 -1.383 2.590 1.00 95.00 124 ILE A C 1
ATOM 1035 O O . ILE A 1 124 ? -4.234 -0.885 1.561 1.00 95.00 124 ILE A O 1
ATOM 1039 N N . LEU A 1 125 ? -3.918 -1.962 3.507 1.00 96.06 125 LEU A N 1
ATOM 1040 C CA . LEU A 1 125 ? -2.471 -2.087 3.340 1.00 96.06 125 LEU A CA 1
ATOM 1041 C C . LEU A 1 125 ? -2.127 -2.976 2.142 1.00 96.06 125 LEU A C 1
ATOM 1043 O O . LEU A 1 125 ? -1.254 -2.617 1.355 1.00 96.06 125 LEU A O 1
ATOM 1047 N N . LEU A 1 126 ? -2.834 -4.092 1.966 1.00 97.12 126 LEU A N 1
ATOM 1048 C CA . LEU A 1 126 ? -2.651 -4.998 0.838 1.00 97.12 126 LEU A CA 1
ATOM 1049 C C . LEU A 1 126 ? -2.951 -4.296 -0.493 1.00 97.12 126 LEU A C 1
ATOM 1051 O O . LEU A 1 126 ? -2.167 -4.397 -1.435 1.00 97.12 126 LEU A O 1
ATOM 1055 N N . GLU A 1 127 ? -4.031 -3.516 -0.563 1.00 96.94 127 GLU A N 1
ATOM 1056 C CA . GLU A 1 127 ? -4.361 -2.725 -1.751 1.00 96.94 127 GLU A CA 1
ATOM 1057 C C . GLU A 1 127 ? -3.265 -1.695 -2.075 1.00 96.94 127 GLU A C 1
ATOM 1059 O O . GLU A 1 127 ? -2.884 -1.518 -3.236 1.00 96.94 127 GLU A O 1
ATOM 1064 N N . GLN A 1 128 ? -2.720 -1.021 -1.057 1.00 96.44 128 GLN A N 1
ATOM 1065 C CA . GLN A 1 128 ? -1.622 -0.070 -1.242 1.00 96.44 128 GLN A CA 1
ATOM 1066 C C . GLN A 1 128 ? -0.335 -0.748 -1.720 1.00 96.44 128 GLN A C 1
ATOM 1068 O O . GLN A 1 128 ? 0.322 -0.222 -2.621 1.00 96.44 128 GLN A O 1
ATOM 1073 N N . VAL A 1 129 ? 0.008 -1.910 -1.158 1.00 97.81 129 VAL A N 1
ATOM 1074 C CA . VAL A 1 129 ? 1.170 -2.703 -1.580 1.00 97.81 129 VAL A CA 1
ATOM 1075 C C . VAL A 1 129 ? 1.026 -3.124 -3.040 1.00 97.81 129 VAL A C 1
ATOM 1077 O O . VAL A 1 129 ? 1.945 -2.887 -3.821 1.00 97.81 129 VAL A O 1
ATOM 1080 N N . ASN A 1 130 ? -0.144 -3.623 -3.446 1.00 97.12 130 ASN A N 1
ATOM 1081 C CA . ASN A 1 130 ? -0.402 -4.006 -4.836 1.00 97.12 130 ASN A CA 1
ATOM 1082 C C . ASN A 1 130 ? -0.249 -2.813 -5.797 1.00 97.12 130 ASN A C 1
ATOM 1084 O O . ASN A 1 130 ? 0.437 -2.912 -6.812 1.00 97.12 130 ASN A O 1
ATOM 1088 N N . LYS A 1 131 ? -0.797 -1.641 -5.444 1.00 97.12 131 LYS A N 1
ATOM 1089 C CA . LYS A 1 131 ? -0.642 -0.412 -6.248 1.00 97.12 131 LYS A CA 1
ATOM 1090 C C . LYS A 1 131 ? 0.813 0.037 -6.375 1.00 97.12 131 LYS A C 1
ATOM 1092 O O . LYS A 1 131 ? 1.198 0.594 -7.405 1.00 97.12 131 LYS A O 1
ATOM 1097 N N . LEU A 1 132 ? 1.612 -0.123 -5.321 1.00 97.38 132 LEU A N 1
ATOM 1098 C CA . LEU A 1 132 ? 3.040 0.193 -5.362 1.00 97.38 132 LEU A CA 1
ATOM 1099 C C . LEU A 1 132 ? 3.797 -0.810 -6.231 1.00 97.38 132 LEU A C 1
ATOM 1101 O O . LEU A 1 132 ? 4.627 -0.391 -7.033 1.00 97.38 132 LEU A O 1
ATOM 1105 N N . GLN A 1 133 ? 3.465 -2.095 -6.133 1.00 97.88 133 GLN A N 1
ATOM 1106 C CA . GLN A 1 133 ? 4.077 -3.144 -6.937 1.00 97.88 133 GLN A CA 1
ATOM 1107 C C . GLN A 1 133 ? 3.838 -2.930 -8.439 1.00 97.88 133 GLN A C 1
ATOM 1109 O O . GLN A 1 133 ? 4.797 -2.894 -9.206 1.00 97.88 133 GLN A O 1
ATOM 1114 N N . GLU A 1 134 ? 2.604 -2.622 -8.851 1.00 97.69 134 GLU A N 1
ATOM 1115 C CA . GLU A 1 134 ? 2.298 -2.274 -10.249 1.00 97.69 134 GLU A CA 1
ATOM 1116 C C . GLU A 1 134 ? 3.085 -1.051 -10.755 1.00 97.69 134 GLU A C 1
ATOM 1118 O O . GLU A 1 134 ? 3.460 -0.969 -11.928 1.00 97.69 134 GLU A O 1
ATOM 1123 N N . LYS A 1 135 ? 3.320 -0.052 -9.892 1.00 98.06 135 LYS A N 1
ATOM 1124 C CA . LYS A 1 135 ? 4.125 1.126 -10.253 1.00 98.06 135 LYS A CA 1
ATOM 1125 C C . LYS A 1 135 ? 5.595 0.769 -10.430 1.00 98.06 135 LYS A C 1
ATOM 1127 O O . LYS A 1 135 ? 6.218 1.293 -11.351 1.00 98.06 135 LYS A O 1
ATOM 1132 N N . VAL A 1 136 ? 6.136 -0.088 -9.565 1.00 98.19 136 VAL A N 1
ATOM 1133 C CA . VAL A 1 136 ? 7.520 -0.567 -9.663 1.00 98.19 136 VAL A CA 1
ATOM 1134 C C . VAL A 1 136 ? 7.713 -1.347 -10.960 1.00 98.19 136 VAL A C 1
ATOM 1136 O O . VAL A 1 136 ? 8.608 -0.999 -11.723 1.00 98.19 136 VAL A O 1
ATOM 1139 N N . GLU A 1 137 ? 6.818 -2.283 -11.283 1.00 97.94 137 GLU A N 1
ATOM 1140 C CA . GLU A 1 137 ? 6.887 -3.055 -12.533 1.00 97.94 137 GLU A CA 1
ATOM 1141 C C . GLU A 1 137 ? 6.868 -2.151 -13.776 1.00 97.94 137 GLU A C 1
ATOM 1143 O O . GLU A 1 137 ? 7.671 -2.317 -14.695 1.00 97.94 137 GLU A O 1
ATOM 1148 N N . LYS A 1 138 ? 6.001 -1.128 -13.800 1.00 97.69 138 LYS A N 1
ATOM 1149 C CA . LYS A 1 138 ? 5.962 -0.149 -14.904 1.00 97.69 138 LYS A CA 1
ATOM 1150 C C . LYS A 1 138 ? 7.249 0.667 -15.018 1.00 97.69 138 LYS A C 1
ATOM 1152 O O . LYS A 1 138 ? 7.683 0.979 -16.128 1.00 97.69 138 LYS A O 1
ATOM 1157 N N . LEU A 1 139 ? 7.840 1.060 -13.890 1.00 97.88 139 LEU A N 1
ATOM 1158 C CA . LEU A 1 139 ? 9.105 1.795 -13.880 1.00 97.88 139 LEU A CA 1
ATOM 1159 C C . LEU A 1 139 ? 10.261 0.920 -14.364 1.00 97.88 139 LEU A C 1
ATOM 1161 O O . LEU A 1 139 ? 11.096 1.407 -15.122 1.00 97.88 139 LEU A O 1
ATOM 1165 N N . GLU A 1 140 ? 10.276 -0.353 -13.985 1.00 98.06 140 GLU A N 1
ATOM 1166 C CA . GLU A 1 140 ? 11.288 -1.323 -14.396 1.00 98.06 140 GLU A CA 1
ATOM 1167 C C . GLU A 1 140 ? 11.221 -1.600 -15.903 1.00 98.06 140 GLU A C 1
ATOM 1169 O O . GLU A 1 140 ? 12.232 -1.486 -16.596 1.00 98.06 140 GLU A O 1
ATOM 1174 N N . GLN A 1 141 ? 10.018 -1.801 -16.452 1.00 97.69 141 GLN A N 1
ATOM 1175 C CA . GLN A 1 141 ? 9.812 -1.913 -17.902 1.00 97.69 141 GLN A CA 1
ATOM 1176 C C . GLN A 1 141 ? 10.294 -0.664 -18.657 1.00 97.69 141 GLN A C 1
ATOM 1178 O O . GLN A 1 141 ? 10.934 -0.765 -19.705 1.00 97.69 141 GLN A O 1
ATOM 1183 N N . ASN A 1 142 ? 10.010 0.532 -18.131 1.00 97.81 142 ASN A N 1
ATOM 1184 C CA . ASN A 1 142 ? 10.454 1.790 -18.736 1.00 97.81 142 ASN A CA 1
ATOM 1185 C C . ASN A 1 142 ? 11.981 1.941 -18.665 1.00 97.81 142 ASN A C 1
ATOM 1187 O O . ASN A 1 142 ? 12.610 2.370 -19.632 1.00 97.81 142 ASN A O 1
ATOM 1191 N N . HIS A 1 143 ? 12.586 1.561 -17.539 1.00 97.81 143 HIS A N 1
ATOM 1192 C CA . HIS A 1 143 ? 14.033 1.564 -17.377 1.00 97.81 143 HIS A CA 1
ATOM 1193 C C . HIS A 1 143 ? 14.705 0.637 -18.393 1.00 97.81 143 HIS A C 1
ATOM 1195 O O . HIS A 1 143 ? 15.570 1.092 -19.139 1.00 97.81 143 HIS A O 1
ATOM 1201 N N . GLN A 1 144 ? 14.224 -0.600 -18.517 1.00 97.94 144 GLN A N 1
ATOM 1202 C CA . GLN A 1 144 ? 14.744 -1.568 -19.479 1.00 97.94 144 GLN A CA 1
ATOM 1203 C C . GLN A 1 144 ? 14.576 -1.088 -20.930 1.00 97.94 144 GLN A C 1
ATOM 1205 O O . GLN A 1 144 ? 15.492 -1.203 -21.745 1.00 97.94 144 GLN A O 1
ATOM 1210 N N . ALA A 1 145 ? 13.433 -0.480 -21.265 1.00 97.88 145 ALA A N 1
ATOM 1211 C CA . ALA A 1 145 ? 13.224 0.118 -22.582 1.00 97.88 145 ALA A CA 1
ATOM 1212 C C . ALA A 1 145 ? 14.235 1.242 -22.873 1.00 97.88 145 ALA A C 1
ATOM 1214 O O . ALA A 1 145 ? 14.776 1.318 -23.977 1.00 97.88 145 ALA A O 1
ATOM 1215 N N . LYS A 1 146 ? 14.530 2.095 -21.884 1.00 97.62 146 LYS A N 1
ATOM 1216 C CA . LYS A 1 146 ? 15.540 3.156 -22.013 1.00 97.62 146 LYS A CA 1
ATOM 1217 C C . LYS A 1 146 ? 16.953 2.601 -22.142 1.00 97.62 146 LYS A C 1
ATOM 1219 O O . LYS A 1 146 ? 17.708 3.112 -22.965 1.00 97.62 146 LYS A O 1
ATOM 1224 N N . GLU A 1 147 ? 17.309 1.570 -21.382 1.00 98.25 147 GLU A N 1
ATOM 1225 C CA . GLU A 1 147 ? 18.608 0.903 -21.516 1.00 98.25 147 GLU A CA 1
ATOM 1226 C C . GLU A 1 147 ? 18.798 0.320 -22.916 1.00 98.25 147 GLU A C 1
ATOM 1228 O O . GLU A 1 147 ? 19.842 0.543 -23.527 1.00 98.25 147 GLU A O 1
ATOM 1233 N N . ASN A 1 148 ? 17.771 -0.324 -23.476 1.00 97.50 148 ASN A N 1
ATOM 1234 C CA . ASN A 1 148 ? 17.819 -0.837 -24.845 1.00 97.50 148 ASN A CA 1
ATOM 1235 C C . ASN A 1 148 ? 18.071 0.283 -25.867 1.00 97.50 148 ASN A C 1
ATOM 1237 O O . ASN A 1 148 ? 18.896 0.127 -26.767 1.00 97.50 148 ASN A O 1
ATOM 1241 N N . VAL A 1 149 ? 17.405 1.434 -25.718 1.00 98.31 149 VAL A N 1
ATOM 1242 C CA . VAL A 1 149 ? 17.632 2.602 -26.587 1.00 98.31 149 VAL A CA 1
ATOM 1243 C C . VAL A 1 149 ? 19.054 3.143 -26.428 1.00 98.31 149 VAL A C 1
ATOM 1245 O O . VAL A 1 149 ? 19.707 3.446 -27.425 1.00 98.31 149 VAL A O 1
ATOM 1248 N N . ILE A 1 150 ? 19.566 3.235 -25.198 1.00 98.06 150 ILE A N 1
ATOM 1249 C CA . ILE A 1 150 ? 20.945 3.670 -24.938 1.00 98.06 150 ILE A CA 1
ATOM 1250 C C . ILE A 1 150 ? 21.942 2.728 -25.620 1.00 98.06 150 ILE A C 1
ATOM 1252 O O . ILE A 1 150 ? 22.846 3.203 -26.306 1.00 98.06 150 ILE A O 1
ATOM 1256 N N . GLN A 1 151 ? 21.762 1.412 -25.492 1.00 97.75 151 GLN A N 1
ATOM 1257 C CA . GLN A 1 151 ? 22.629 0.419 -26.130 1.00 97.75 151 GLN A CA 1
ATOM 1258 C C . GLN A 1 151 ? 22.590 0.523 -27.661 1.00 97.75 151 GLN A C 1
ATOM 1260 O O . GLN A 1 151 ? 23.636 0.486 -28.308 1.00 97.75 151 GLN A O 1
ATOM 1265 N N . GLN A 1 152 ? 21.405 0.720 -28.250 1.00 97.94 152 GLN A N 1
ATOM 1266 C CA . GLN A 1 152 ? 21.266 0.935 -29.694 1.00 97.94 152 GLN A CA 1
ATOM 1267 C C . GLN A 1 152 ? 21.999 2.199 -30.159 1.00 97.94 152 GLN A C 1
ATOM 1269 O O . GLN A 1 152 ? 22.738 2.151 -31.142 1.00 97.94 152 GLN A O 1
ATOM 1274 N N . LEU A 1 153 ? 21.847 3.313 -29.438 1.00 98.06 153 LEU A N 1
ATOM 1275 C CA . LEU A 1 153 ? 22.533 4.568 -29.757 1.00 98.06 153 LEU A CA 1
ATOM 1276 C C . LEU A 1 153 ? 24.054 4.458 -29.591 1.00 98.06 153 LEU A C 1
ATOM 1278 O O . LEU A 1 153 ? 24.802 5.032 -30.380 1.00 98.06 153 LEU A O 1
ATOM 1282 N N . GLN A 1 154 ? 24.530 3.716 -28.589 1.00 97.81 154 GLN A N 1
ATOM 1283 C CA . GLN A 1 154 ? 25.957 3.434 -28.415 1.00 97.81 154 GLN A CA 1
ATOM 1284 C C . GLN A 1 154 ? 26.513 2.619 -29.585 1.00 97.81 154 GLN A C 1
ATOM 1286 O O . GLN A 1 154 ? 27.570 2.960 -30.116 1.00 97.81 154 GLN A O 1
ATOM 1291 N N . LEU A 1 155 ? 25.788 1.587 -30.027 1.00 97.56 155 LEU A N 1
ATOM 1292 C CA . LEU A 1 155 ? 26.179 0.789 -31.187 1.00 97.56 155 LEU A CA 1
ATOM 1293 C C . LEU A 1 155 ? 26.243 1.651 -32.453 1.00 97.56 155 LEU A C 1
ATOM 1295 O O . LEU A 1 155 ? 27.255 1.634 -33.147 1.00 97.56 155 LEU A O 1
ATOM 1299 N N . GLN A 1 156 ? 25.205 2.453 -32.712 1.00 97.69 156 GLN A N 1
ATOM 1300 C CA . GLN A 1 156 ? 25.166 3.364 -33.859 1.00 97.69 156 GLN A CA 1
ATOM 1301 C C . GLN A 1 156 ? 26.315 4.377 -33.835 1.00 97.69 156 GLN A C 1
ATOM 1303 O O . GLN A 1 156 ? 26.968 4.577 -34.857 1.00 97.69 156 GLN A O 1
ATOM 1308 N N . ASN A 1 157 ? 26.609 4.981 -32.680 1.00 97.75 157 ASN A N 1
ATOM 1309 C CA . ASN A 1 157 ? 27.748 5.890 -32.544 1.00 97.75 157 ASN A CA 1
ATOM 1310 C C . ASN A 1 157 ? 29.077 5.195 -32.854 1.00 97.75 157 ASN A C 1
ATOM 1312 O O . ASN A 1 157 ? 29.908 5.766 -33.554 1.00 97.75 157 ASN A O 1
ATOM 1316 N N . ASN A 1 158 ? 29.275 3.964 -32.379 1.00 97.50 158 ASN A N 1
ATOM 1317 C CA . ASN A 1 158 ? 30.488 3.203 -32.677 1.00 97.50 158 ASN A CA 1
ATOM 1318 C C . ASN A 1 158 ? 30.614 2.903 -34.178 1.00 97.50 158 ASN A C 1
ATOM 1320 O O . ASN A 1 158 ? 31.691 3.088 -34.744 1.00 97.50 158 ASN A O 1
ATOM 1324 N N . THR A 1 159 ? 29.519 2.510 -34.837 1.00 97.62 159 THR A N 1
ATOM 1325 C CA . THR A 1 159 ? 29.490 2.289 -36.290 1.00 97.62 159 THR A CA 1
ATOM 1326 C C . THR A 1 159 ? 29.822 3.568 -37.057 1.00 97.62 159 THR A C 1
ATOM 1328 O O . THR A 1 159 ? 30.718 3.555 -37.895 1.00 97.62 159 THR A O 1
ATOM 1331 N N . LEU A 1 160 ? 29.182 4.693 -36.726 1.00 97.56 160 LEU A N 1
ATOM 1332 C CA . LEU A 1 160 ? 29.451 5.980 -37.374 1.00 97.56 160 LEU A CA 1
ATOM 1333 C C . LEU A 1 160 ? 30.897 6.442 -37.162 1.00 97.56 160 LEU A C 1
ATOM 1335 O O . LEU A 1 160 ? 31.530 6.949 -38.085 1.00 97.56 160 LEU A O 1
ATOM 1339 N N . MET A 1 161 ? 31.451 6.247 -35.963 1.00 97.62 161 MET A N 1
ATOM 1340 C CA . MET A 1 161 ? 32.855 6.552 -35.679 1.00 97.62 161 MET A CA 1
ATOM 1341 C C . MET A 1 161 ? 33.805 5.737 -36.562 1.00 97.62 161 MET A C 1
ATOM 1343 O O . MET A 1 161 ? 34.793 6.283 -37.060 1.00 97.62 161 MET A O 1
ATOM 1347 N N . GLN A 1 162 ? 33.498 4.458 -36.785 1.00 97.00 162 GLN A N 1
ATOM 1348 C CA . GLN A 1 162 ? 34.266 3.598 -37.680 1.00 97.00 162 GLN A CA 1
ATOM 1349 C C . GLN A 1 162 ? 34.129 4.034 -39.145 1.00 97.00 162 GLN A C 1
ATOM 1351 O O . GLN A 1 162 ? 35.140 4.202 -39.822 1.00 97.00 162 GLN A O 1
ATOM 1356 N N . GLU A 1 163 ? 32.913 4.319 -39.614 1.00 96.94 163 GLU A N 1
ATOM 1357 C CA . GLU A 1 163 ? 32.676 4.818 -40.976 1.00 96.94 163 GLU A CA 1
ATOM 1358 C C . GLU A 1 163 ? 33.419 6.134 -41.241 1.00 96.94 163 GLU A C 1
ATOM 1360 O O . GLU A 1 163 ? 34.050 6.303 -42.285 1.00 96.94 163 GLU A O 1
ATOM 1365 N N . VAL A 1 164 ? 33.412 7.063 -40.280 1.00 97.44 164 VAL A N 1
ATOM 1366 C CA . VAL A 1 164 ? 34.166 8.321 -40.372 1.00 97.44 164 VAL A CA 1
ATOM 1367 C C . VAL A 1 164 ? 35.672 8.062 -40.442 1.00 97.44 164 VAL A C 1
ATOM 1369 O O . VAL A 1 164 ? 36.37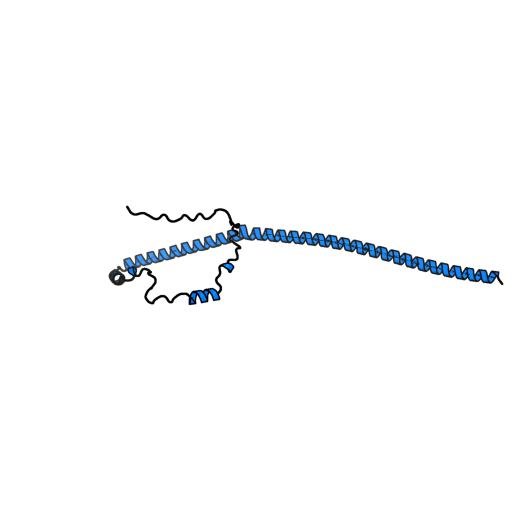2 8.742 -41.198 1.00 97.44 164 VAL A O 1
ATOM 1372 N N . ALA A 1 165 ? 36.192 7.102 -39.674 1.00 97.12 165 ALA A N 1
ATOM 1373 C CA . ALA A 1 165 ? 37.600 6.723 -39.740 1.00 97.12 165 ALA A CA 1
ATOM 1374 C C . ALA A 1 165 ? 37.961 6.150 -41.122 1.00 97.12 165 ALA A C 1
ATOM 1376 O O . ALA A 1 165 ? 38.939 6.594 -41.729 1.00 97.12 165 ALA A O 1
ATOM 1377 N N . ASP A 1 166 ? 37.132 5.257 -41.662 1.00 97.12 166 ASP A N 1
ATOM 1378 C CA . ASP A 1 166 ? 37.324 4.661 -42.987 1.00 97.12 166 ASP A CA 1
ATOM 1379 C C . ASP A 1 166 ? 37.270 5.715 -44.101 1.00 97.12 166 ASP A C 1
ATOM 1381 O O . ASP A 1 166 ? 38.104 5.711 -45.011 1.00 97.12 166 ASP A O 1
ATOM 1385 N N . ILE A 1 167 ? 36.329 6.662 -44.021 1.00 96.88 167 ILE A N 1
ATOM 1386 C CA . I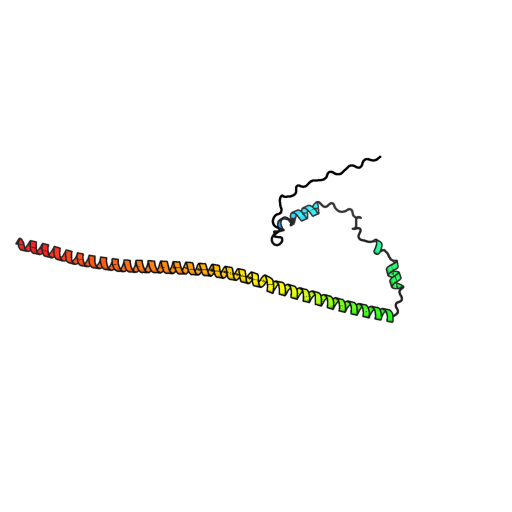LE A 1 167 ? 36.229 7.789 -44.959 1.00 96.88 167 ILE A CA 1
ATOM 1387 C C . ILE A 1 167 ? 37.502 8.639 -44.914 1.00 96.88 167 ILE A C 1
ATOM 1389 O O . ILE A 1 167 ? 38.039 8.981 -45.969 1.00 96.88 167 ILE A O 1
ATOM 1393 N N . LYS A 1 168 ? 38.026 8.949 -43.721 1.00 97.19 168 LYS A N 1
ATOM 1394 C CA . LYS A 1 168 ? 39.277 9.713 -43.577 1.00 97.19 168 LYS A CA 1
ATOM 1395 C C . LYS A 1 168 ? 40.466 8.991 -44.210 1.00 97.19 168 LYS A C 1
ATOM 1397 O O . LYS A 1 168 ? 41.279 9.634 -44.873 1.00 97.19 168 LYS A O 1
ATOM 1402 N N . VAL A 1 169 ? 40.56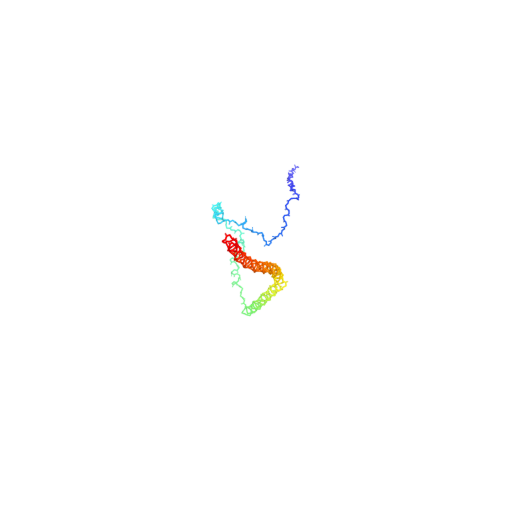4 7.671 -44.042 1.00 96.94 169 VAL A N 1
ATOM 1403 C CA . VAL A 1 169 ? 41.616 6.865 -44.682 1.00 96.94 169 VAL A CA 1
ATOM 1404 C C . VAL A 1 169 ? 41.471 6.900 -46.204 1.00 96.94 169 VAL A C 1
ATOM 1406 O O . VAL A 1 169 ? 42.443 7.199 -46.896 1.00 96.94 169 VAL A O 1
ATOM 1409 N N . LYS A 1 170 ? 40.260 6.681 -46.734 1.00 96.12 170 LYS A N 1
ATOM 1410 C CA . LYS A 1 170 ? 39.989 6.742 -48.181 1.00 96.12 170 LYS A CA 1
ATOM 1411 C C . LYS A 1 170 ? 40.324 8.109 -48.777 1.00 96.12 170 LYS A C 1
ATOM 1413 O O . LYS A 1 170 ? 40.975 8.168 -49.814 1.00 96.12 170 LYS A O 1
ATOM 1418 N N . GLN A 1 171 ? 39.946 9.199 -48.106 1.00 95.81 171 GLN A N 1
ATOM 1419 C CA . GLN A 1 171 ? 40.290 10.560 -48.530 1.00 95.81 171 GLN A CA 1
ATOM 1420 C C . GLN A 1 171 ? 41.803 10.785 -48.560 1.00 95.81 171 GLN A C 1
ATOM 1422 O O . GLN A 1 171 ? 42.314 11.386 -49.501 1.00 95.81 171 GLN A O 1
ATOM 1427 N N . LYS A 1 172 ? 42.536 10.291 -47.554 1.00 96.19 172 LYS A N 1
ATOM 1428 C CA . LYS A 1 172 ? 43.997 10.401 -47.524 1.00 96.19 172 LYS A CA 1
ATOM 1429 C C . LYS A 1 172 ? 44.638 9.685 -48.717 1.00 96.19 172 LYS A C 1
ATOM 1431 O O . LYS A 1 172 ? 45.443 10.296 -49.411 1.00 96.19 172 LYS A O 1
ATOM 1436 N N . VAL A 1 173 ? 44.229 8.444 -48.986 1.00 95.69 173 VAL A N 1
ATOM 1437 C CA . VAL A 1 173 ? 44.717 7.656 -50.132 1.00 95.69 173 VAL A CA 1
ATOM 1438 C C . VAL A 1 173 ? 44.375 8.338 -51.458 1.00 95.69 173 VAL A C 1
ATOM 1440 O O . VAL A 1 173 ? 45.228 8.448 -52.333 1.00 95.69 173 VAL A O 1
ATOM 1443 N N . GLN A 1 174 ? 43.153 8.855 -51.603 1.00 94.50 174 GLN A N 1
ATOM 1444 C CA . GLN A 1 174 ? 42.742 9.586 -52.802 1.00 94.50 174 GLN A CA 1
ATOM 1445 C C . GLN A 1 174 ? 43.587 10.849 -53.022 1.00 94.50 174 GLN A C 1
ATOM 1447 O O . GLN A 1 174 ? 43.999 11.121 -54.146 1.00 94.50 174 GLN A O 1
ATOM 1452 N N . ASN A 1 175 ? 43.879 11.604 -51.961 1.00 94.12 175 ASN A N 1
ATOM 1453 C CA . ASN A 1 175 ? 44.737 12.785 -52.043 1.00 94.12 175 ASN A CA 1
ATOM 1454 C C . ASN A 1 175 ? 46.181 12.431 -52.433 1.00 94.12 175 ASN A C 1
ATOM 1456 O O . ASN A 1 175 ? 46.813 13.189 -53.161 1.00 94.12 175 ASN A O 1
ATOM 1460 N N . GLU A 1 176 ? 46.713 11.304 -51.954 1.00 94.19 176 GLU A N 1
ATOM 1461 C CA . GLU A 1 176 ? 48.040 10.808 -52.346 1.00 94.19 176 GLU A CA 1
ATOM 1462 C C . GLU A 1 176 ? 48.069 10.366 -53.819 1.00 94.19 176 GLU A C 1
ATOM 1464 O O . GLU A 1 176 ? 48.985 10.748 -54.542 1.00 94.19 176 GLU A O 1
ATOM 1469 N N . LEU A 1 177 ? 47.036 9.658 -54.290 1.00 92.69 177 LEU A N 1
ATOM 1470 C CA . LEU A 1 177 ? 46.879 9.271 -55.700 1.00 92.69 177 LEU A CA 1
ATOM 1471 C C . LEU A 1 177 ? 46.768 10.481 -56.636 1.00 92.69 177 LEU A C 1
ATOM 1473 O O . LEU A 1 177 ? 47.410 10.500 -57.680 1.00 92.69 177 LEU A O 1
ATOM 1477 N N . MET A 1 178 ? 45.985 11.502 -56.269 1.00 91.75 178 MET A N 1
ATOM 1478 C CA . MET A 1 178 ? 45.875 12.722 -57.080 1.00 91.75 178 MET A CA 1
ATOM 1479 C C . MET A 1 178 ? 47.226 13.432 -57.207 1.00 91.75 178 MET A C 1
ATOM 1481 O O . MET A 1 178 ? 47.607 13.800 -58.311 1.00 91.75 178 MET A O 1
ATOM 1485 N N . LYS A 1 179 ? 47.989 13.541 -56.111 1.00 92.06 179 LYS A N 1
ATOM 1486 C CA . LYS A 1 179 ? 49.346 14.110 -56.144 1.00 92.06 179 LYS A CA 1
ATOM 1487 C C . LYS A 1 179 ? 50.312 13.298 -57.008 1.00 92.06 179 LYS A C 1
ATOM 1489 O O . LYS A 1 179 ? 51.147 13.886 -57.685 1.00 92.06 179 LYS A O 1
ATOM 1494 N N . ALA A 1 180 ? 50.224 11.968 -56.971 1.00 88.75 180 ALA A N 1
ATOM 1495 C CA . ALA A 1 180 ? 51.047 11.102 -57.814 1.00 88.75 180 ALA A CA 1
ATOM 1496 C C . ALA A 1 180 ? 50.720 11.296 -59.305 1.00 88.75 180 ALA A C 1
ATOM 1498 O O . ALA A 1 180 ? 51.630 11.498 -60.100 1.00 88.75 180 ALA A O 1
ATOM 1499 N N . ASN A 1 181 ? 49.433 11.345 -59.664 1.00 85.31 181 ASN A N 1
ATOM 1500 C CA . ASN A 1 181 ? 49.002 11.608 -61.041 1.00 85.31 181 ASN A CA 1
ATOM 1501 C C . ASN A 1 181 ? 49.419 13.004 -61.531 1.00 85.31 181 ASN A C 1
ATOM 1503 O O . ASN A 1 181 ? 49.813 13.156 -62.684 1.00 85.31 181 ASN A O 1
ATOM 1507 N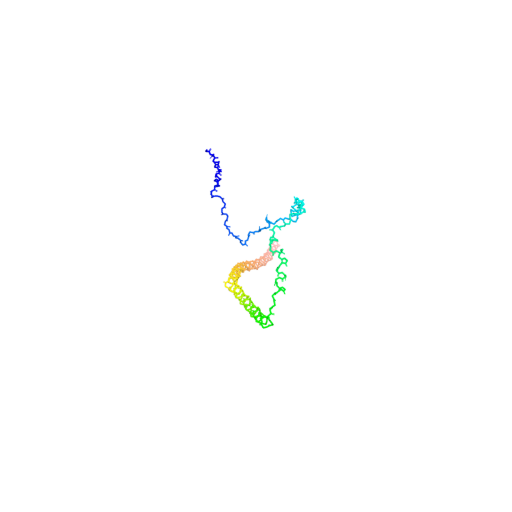 N . GLU A 1 182 ? 49.333 14.029 -60.675 1.00 86.25 182 GLU A N 1
ATOM 1508 C CA . GLU A 1 182 ? 49.823 15.379 -60.993 1.00 86.25 182 GLU A CA 1
ATOM 1509 C C . GLU A 1 182 ? 51.332 15.380 -61.280 1.00 86.25 182 GLU A C 1
ATOM 1511 O O . GLU A 1 182 ? 51.789 16.097 -62.168 1.00 86.25 182 GLU A O 1
ATOM 1516 N N . PHE A 1 183 ? 52.104 14.564 -60.556 1.00 82.88 183 PHE A N 1
ATOM 1517 C CA . PHE A 1 183 ? 53.540 14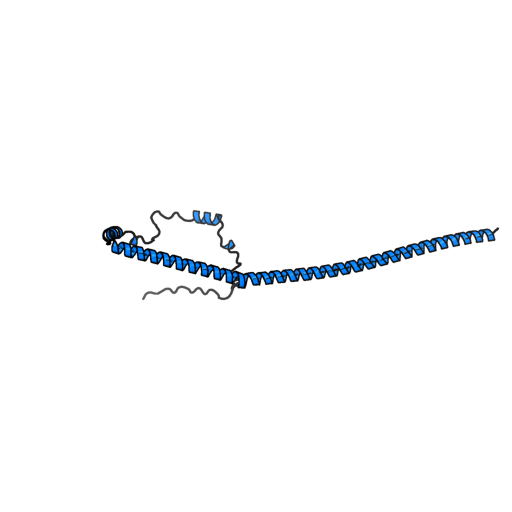.415 -60.776 1.00 82.88 183 PHE A CA 1
ATOM 1518 C C . PHE A 1 183 ? 53.857 13.672 -62.084 1.00 82.88 183 PHE A C 1
ATOM 1520 O O . PHE A 1 183 ? 54.679 14.151 -62.860 1.00 82.88 183 PHE A O 1
ATOM 1527 N N . GLU A 1 184 ? 53.171 12.563 -62.374 1.00 78.25 184 GLU A N 1
ATOM 1528 C CA . GLU A 1 184 ? 53.345 11.814 -63.632 1.00 78.25 184 GLU A CA 1
ATOM 1529 C C . GLU A 1 184 ? 52.993 12.661 -64.864 1.00 78.25 184 GLU A C 1
ATOM 1531 O O . GLU A 1 184 ? 53.743 12.678 -65.837 1.00 78.25 184 GLU A O 1
ATOM 1536 N N . GLN A 1 185 ? 51.905 13.438 -64.810 1.00 76.88 185 GLN A N 1
ATOM 1537 C CA . GLN A 1 185 ? 51.560 14.371 -65.891 1.00 76.88 185 GLN A CA 1
ATOM 1538 C C . GLN A 1 185 ? 52.626 15.449 -66.101 1.00 76.88 185 GLN A C 1
ATOM 1540 O O . GLN A 1 185 ? 52.813 15.920 -67.221 1.00 76.88 185 GLN A O 1
ATOM 1545 N N . PHE A 1 186 ? 53.316 15.867 -65.039 1.00 75.94 186 PHE A N 1
ATOM 1546 C CA . PHE A 1 186 ? 54.406 16.829 -65.149 1.00 75.94 186 PHE A CA 1
ATOM 1547 C C . PHE A 1 186 ? 55.652 16.206 -65.793 1.00 75.94 186 PHE A C 1
ATOM 1549 O O . PHE A 1 186 ? 56.313 16.869 -66.591 1.00 75.94 186 PHE A O 1
ATOM 1556 N N . GLU A 1 187 ? 55.957 14.940 -65.489 1.00 71.75 187 GLU A N 1
ATOM 1557 C CA . GLU A 1 187 ? 57.050 14.201 -66.135 1.00 71.75 187 GLU A CA 1
ATOM 1558 C C . GLU A 1 187 ? 56.782 13.920 -67.621 1.00 71.75 187 GLU A C 1
ATOM 1560 O O . GLU A 1 187 ? 57.712 14.015 -68.413 1.00 71.75 187 GLU A O 1
ATOM 1565 N N . GLU A 1 188 ? 55.539 13.647 -68.036 1.00 72.19 188 GLU A N 1
ATOM 1566 C CA . GLU A 1 188 ? 55.204 13.425 -69.457 1.00 72.19 188 GLU A CA 1
ATOM 1567 C C . GLU A 1 188 ? 55.353 14.676 -70.348 1.00 72.19 188 GLU A C 1
ATOM 1569 O O . GLU A 1 188 ? 55.417 14.558 -71.573 1.00 72.19 188 GLU A O 1
ATOM 1574 N N . ILE A 1 189 ? 55.382 15.878 -69.762 1.00 75.44 189 ILE A N 1
ATOM 1575 C CA . ILE A 1 189 ? 55.451 17.154 -70.498 1.00 75.44 189 ILE A CA 1
ATOM 1576 C C . ILE A 1 189 ? 56.905 17.657 -70.664 1.00 75.44 189 ILE A C 1
ATOM 1578 O O . ILE A 1 189 ? 57.139 18.563 -71.471 1.00 75.44 189 ILE A O 1
ATOM 1582 N N . MET A 1 190 ? 57.880 17.083 -69.946 1.00 58.19 190 MET A N 1
ATOM 1583 C CA . MET A 1 190 ? 59.311 17.439 -70.029 1.00 58.19 190 MET A CA 1
ATOM 1584 C C . MET A 1 190 ? 60.099 16.536 -70.979 1.00 58.19 190 MET A C 1
ATOM 1586 O O . MET A 1 190 ? 61.002 17.084 -71.655 1.00 58.19 190 MET A O 1
#

Radius of gyration: 50.33 Å; chains: 1; bounding box: 134×47×140 Å

Secondary structure (DSSP, 8-state):
--PPPPPPP--PPS-S------TTS--GGGGSPPHHHHHHHHHHSPPPPTT------GGGS--HHHHHHHHH----HHHHHHHHHHHHHHHHHHHHHHHHHHHHHHHHHHHHIIIIIHHHHHHHHHHHHHHHHHHHHHHHHHHHHHHHHHHHHHHHHHHHHHHHHHHHHHHHHHHHHHHHHHHHHHHHT-

Foldseek 3Di:
DDDDDDDDDPPDDPDDDPDPCPVPDDPCVVVDDDPVNVVVVVVPPDDDPPPCDPPPDVVPVPPPVVVVVVVVPPDDPVNVVVVVVVVVVVVVVVVVVVVVVVVVVVVVVVCCCVVPVVVVVVVVVVVVVVVVVVVVVVVVVVVVVVVVVVVVVVVVVVVVVVVVVVVVVVVVVVVVVVVVVVVVVVVVVD

Sequence (190 aa):
QQVVPKRPQSSKPLDELNPEWNTLQKDHSQYRLSDREIQERKYQREPRPLGQEPIIGDKYLTDKNLVDQIAQLKFSDDMLDKLLIKLQQKHEDLLLQQSQLNEGQVQKIDEIINQKVKPQMYDILLEQVNKLQEKVEKLEQNHQAKENVIQQLQLQNNTLMQEVADIKVKQKVQNELMKANEFEQFEEIM

pLDDT: mean 78.77, std 18.88, range [41.44, 98.31]